Protein AF-A0A964RY63-F1 (afdb_monomer)

pLDDT: mean 86.5, std 13.29, range [25.25, 97.69]

Secondary structure (DSSP, 8-state):
------S-SSS------EEEEEEEEEEEESTTSS-PPTT-EEEEESS-GGGHHHHSPEEEEEEES--S-HHHHHHHHHHHHHHTTTSS-HHHHH----TTTTTS-EEEEEEGGGHHHHHHHHHHTT-EEEEEEEE--TT--TT-EEEEEEBTTTB-TTS-SS-EEEEEEEEEEEE--

Solvent-accessible surface area (backbone atoms only — not comparable to full-atom values): 10360 Å² total; per-residue (Å²): 138,85,86,85,88,86,82,78,93,87,64,83,84,75,82,69,42,73,47,77,47,68,42,74,66,78,45,76,46,55,77,87,52,97,65,76,58,80,80,57,42,81,45,81,38,83,75,53,75,74,45,39,61,22,56,29,41,27,30,37,30,37,37,35,39,63,56,81,46,61,68,57,51,52,51,52,48,52,51,50,21,55,74,50,17,57,62,53,64,53,52,75,50,72,43,75,96,46,82,74,55,32,76,43,78,38,78,35,63,41,38,49,89,46,46,66,67,50,44,51,57,36,46,77,29,64,24,46,72,41,83,75,46,79,44,53,53,95,59,51,39,73,67,45,27,35,43,36,40,30,30,65,94,82,45,43,81,74,40,60,77,72,59,26,36,36,32,19,54,42,79,48,80,44,80,77,80

Structure (mmCIF, N/CA/C/O backbone):
data_AF-A0A964RY63-F1
#
_entry.id   AF-A0A964RY63-F1
#
loop_
_atom_site.group_PDB
_atom_site.id
_atom_site.type_symbol
_atom_site.label_atom_id
_atom_site.label_alt_id
_atom_site.label_comp_id
_atom_site.label_asym_id
_atom_site.label_entity_id
_atom_site.label_seq_id
_atom_site.pdbx_PDB_ins_code
_atom_site.Cartn_x
_atom_site.Cartn_y
_atom_site.Cartn_z
_atom_site.occupancy
_atom_site.B_iso_or_equiv
_atom_site.auth_seq_id
_atom_site.auth_comp_id
_atom_site.auth_asym_id
_atom_site.auth_atom_id
_atom_site.pdbx_PDB_model_num
ATOM 1 N N . MET A 1 1 ? 35.216 -1.656 -9.250 1.00 31.45 1 MET A N 1
ATOM 2 C CA . MET A 1 1 ? 34.277 -2.230 -10.232 1.00 31.45 1 MET A CA 1
ATOM 3 C C . MET A 1 1 ? 34.553 -3.721 -10.245 1.00 31.45 1 MET A C 1
ATOM 5 O O . MET A 1 1 ? 35.640 -4.104 -10.650 1.00 31.45 1 MET A O 1
ATOM 9 N N . ILE A 1 2 ? 33.682 -4.530 -9.644 1.00 25.25 2 ILE A N 1
ATOM 10 C CA . ILE A 1 2 ? 33.849 -5.987 -9.583 1.00 25.25 2 ILE A CA 1
ATOM 11 C C . ILE A 1 2 ? 32.583 -6.573 -10.197 1.00 25.25 2 ILE A C 1
ATOM 13 O O . ILE A 1 2 ? 31.507 -6.431 -9.624 1.00 25.25 2 ILE A O 1
ATOM 17 N N . ALA A 1 3 ? 32.721 -7.158 -11.383 1.00 31.62 3 ALA A N 1
ATOM 18 C CA . ALA A 1 3 ? 31.695 -7.963 -12.025 1.00 31.62 3 ALA A CA 1
ATOM 19 C C . ALA A 1 3 ? 31.968 -9.427 -11.668 1.00 31.62 3 ALA A C 1
ATOM 21 O O . ALA A 1 3 ? 33.093 -9.896 -11.848 1.00 31.62 3 ALA A O 1
ATOM 22 N N . ILE A 1 4 ? 30.967 -10.140 -11.150 1.00 40.09 4 ILE A N 1
ATOM 23 C CA . ILE A 1 4 ? 31.036 -11.596 -10.999 1.00 40.09 4 ILE A CA 1
ATOM 24 C C . ILE A 1 4 ? 29.976 -12.196 -11.913 1.00 40.09 4 ILE A C 1
ATOM 26 O O . ILE A 1 4 ? 28.774 -12.034 -11.713 1.00 40.09 4 ILE A O 1
ATOM 30 N N . ASN A 1 5 ? 30.497 -12.832 -12.955 1.00 48.03 5 ASN A N 1
ATOM 31 C CA . ASN A 1 5 ? 29.801 -13.545 -14.007 1.00 48.03 5 ASN A CA 1
ATOM 32 C C . ASN A 1 5 ? 29.385 -14.924 -13.491 1.00 48.03 5 ASN A C 1
ATOM 34 O O . ASN A 1 5 ? 30.222 -15.615 -12.923 1.00 48.03 5 ASN A O 1
ATOM 38 N N . HIS A 1 6 ? 28.154 -15.350 -13.752 1.00 47.97 6 HIS A N 1
ATOM 39 C CA . HIS A 1 6 ? 27.795 -16.766 -13.832 1.00 47.97 6 HIS A CA 1
ATOM 40 C C . HIS A 1 6 ? 26.579 -16.877 -14.754 1.00 47.97 6 HIS A C 1
ATOM 42 O O . HIS A 1 6 ? 25.448 -16.711 -14.303 1.00 47.97 6 HIS A O 1
ATOM 48 N N . ASN A 1 7 ? 26.831 -17.062 -16.056 1.00 42.94 7 ASN A N 1
ATOM 49 C CA . ASN A 1 7 ? 26.290 -18.146 -16.892 1.00 42.94 7 ASN A CA 1
ATOM 50 C C . ASN A 1 7 ? 26.523 -17.84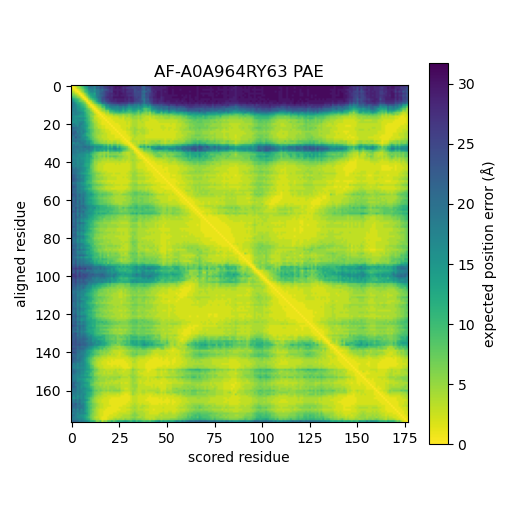7 -18.391 1.00 42.94 7 ASN A C 1
ATOM 52 O O . ASN A 1 7 ? 26.099 -16.809 -18.881 1.00 42.94 7 ASN A O 1
ATOM 56 N N . SER A 1 8 ? 27.130 -18.817 -19.092 1.00 42.97 8 SER A N 1
ATOM 57 C CA . SER A 1 8 ? 27.425 -18.880 -20.540 1.00 42.97 8 SER A CA 1
ATOM 58 C C . SER A 1 8 ? 28.593 -18.017 -21.052 1.00 42.97 8 SER A C 1
ATOM 60 O O . SER A 1 8 ? 28.546 -16.795 -21.024 1.00 42.97 8 SER A O 1
ATOM 62 N N . TYR A 1 9 ? 29.652 -18.674 -21.536 1.00 49.66 9 TYR A N 1
ATOM 63 C CA . TYR A 1 9 ? 30.873 -18.056 -22.079 1.00 49.66 9 TYR A CA 1
ATOM 64 C C . TYR A 1 9 ? 30.862 -17.897 -23.615 1.00 49.66 9 TYR A C 1
ATOM 66 O O . TYR A 1 9 ? 31.854 -17.423 -24.165 1.00 49.66 9 TYR A O 1
ATOM 74 N N . ASP A 1 10 ? 29.775 -18.263 -24.304 1.00 58.84 10 ASP A N 1
ATOM 75 C CA . ASP A 1 10 ? 29.794 -18.406 -25.772 1.00 58.84 10 ASP A CA 1
ATOM 76 C C . ASP A 1 10 ? 29.144 -17.247 -26.548 1.00 58.84 10 ASP A C 1
ATOM 78 O O . ASP A 1 10 ? 29.365 -17.123 -27.751 1.00 58.84 10 ASP A O 1
ATOM 82 N N . GLU A 1 11 ? 28.412 -16.346 -25.885 1.00 61.88 11 GLU A N 1
ATOM 83 C CA . GLU A 1 11 ? 27.814 -15.170 -26.529 1.00 61.88 11 GLU A CA 1
ATOM 84 C C . GLU A 1 11 ? 28.250 -13.882 -25.811 1.00 61.88 11 GLU A C 1
ATOM 86 O O . GLU A 1 11 ? 28.115 -13.785 -24.588 1.00 61.88 11 GLU A O 1
ATOM 91 N N . PRO A 1 12 ? 28.800 -12.880 -26.526 1.00 64.31 12 PRO A N 1
ATOM 92 C CA . PRO A 1 12 ? 29.145 -11.607 -25.913 1.00 64.31 12 PRO A CA 1
ATOM 93 C C . PRO A 1 12 ? 27.869 -10.923 -25.414 1.00 64.31 12 PRO A C 1
ATOM 95 O O . PRO A 1 12 ? 26.935 -10.701 -26.184 1.00 64.31 12 PRO A O 1
ATOM 98 N N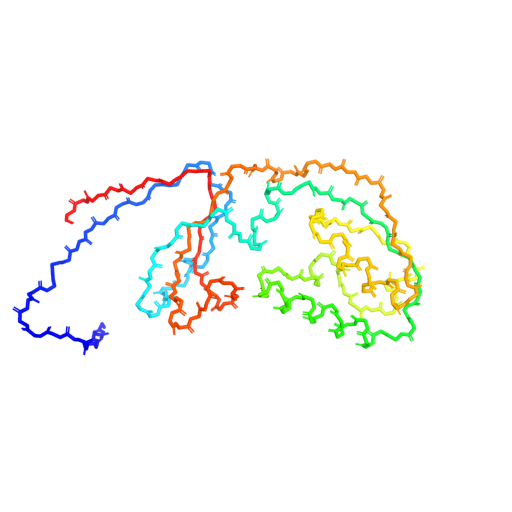 . VAL A 1 13 ? 27.844 -10.557 -24.131 1.00 67.50 13 VAL A N 1
ATOM 99 C CA . VAL A 1 13 ? 26.789 -9.702 -23.578 1.00 67.50 13 VAL A CA 1
ATOM 100 C C . VAL A 1 13 ? 26.898 -8.347 -24.274 1.00 67.50 13 VAL A C 1
ATOM 102 O O . VAL A 1 13 ? 27.874 -7.622 -24.086 1.00 67.50 13 VAL A O 1
ATOM 105 N N . VAL A 1 14 ? 25.934 -8.038 -25.140 1.00 77.25 14 VAL A N 1
ATOM 106 C CA . VAL A 1 14 ? 25.829 -6.720 -25.766 1.00 77.25 14 VAL A CA 1
ATOM 107 C C . VAL A 1 14 ? 25.158 -5.800 -24.759 1.00 77.25 14 VAL A C 1
ATOM 109 O O . VAL A 1 14 ? 24.000 -6.011 -24.405 1.00 77.25 14 VAL A O 1
ATOM 112 N N . ASP A 1 15 ? 25.894 -4.795 -24.292 1.00 80.06 15 ASP A N 1
ATOM 113 C CA . ASP A 1 15 ? 25.336 -3.768 -23.420 1.00 80.06 15 ASP A CA 1
ATOM 114 C C . ASP A 1 15 ? 24.253 -2.989 -24.177 1.00 80.06 15 ASP A C 1
ATOM 116 O O . ASP A 1 15 ? 24.521 -2.390 -25.224 1.00 80.06 15 ASP A O 1
ATOM 120 N N . GLU A 1 16 ? 23.035 -2.997 -23.638 1.00 86.75 16 GLU A N 1
ATOM 121 C CA . GLU A 1 16 ? 21.919 -2.204 -24.144 1.00 86.75 16 GLU A CA 1
ATOM 122 C C . GLU A 1 16 ? 21.716 -0.966 -23.276 1.00 86.75 16 GLU A C 1
ATOM 124 O O . GLU A 1 16 ? 21.735 -1.033 -22.044 1.00 86.75 16 GLU A O 1
ATOM 129 N N . GLU A 1 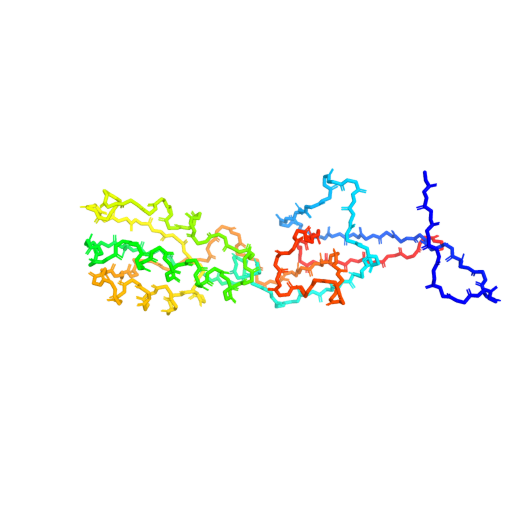17 ? 21.459 0.169 -23.919 1.00 89.38 17 GLU A N 1
ATOM 130 C CA . GLU A 1 17 ? 21.104 1.400 -23.217 1.00 89.38 17 GLU A CA 1
ATOM 131 C C . GLU A 1 17 ? 19.623 1.689 -23.420 1.00 89.38 17 GLU A C 1
ATOM 133 O O . GLU A 1 17 ? 19.133 1.753 -24.547 1.00 89.38 17 GLU A O 1
ATOM 138 N N . TRP A 1 18 ? 18.904 1.901 -22.319 1.00 91.19 18 TRP A N 1
ATOM 139 C CA . TRP A 1 18 ? 17.469 2.157 -22.328 1.00 91.19 18 TRP A CA 1
ATOM 140 C C . TRP A 1 18 ? 17.145 3.458 -21.602 1.00 91.19 18 TRP A C 1
ATOM 142 O O . TRP A 1 18 ? 17.666 3.741 -20.523 1.00 91.19 18 TRP A O 1
ATOM 152 N N . LYS A 1 19 ? 16.226 4.235 -22.176 1.00 93.69 19 LYS A N 1
ATOM 153 C CA . LYS A 1 19 ? 15.614 5.402 -21.545 1.00 93.69 19 LYS A CA 1
ATOM 154 C C . LYS A 1 19 ? 14.201 5.056 -21.103 1.00 93.69 19 LYS A C 1
ATOM 156 O O . LYS A 1 19 ? 13.374 4.649 -21.916 1.00 93.69 19 LYS A O 1
ATOM 161 N N . ILE A 1 20 ? 13.913 5.293 -19.828 1.00 94.38 20 ILE A N 1
ATOM 162 C CA . ILE A 1 20 ? 12.571 5.162 -19.261 1.00 94.38 20 ILE A CA 1
ATOM 163 C C . ILE A 1 20 ? 12.051 6.560 -18.951 1.00 94.38 20 ILE A C 1
ATOM 165 O O . ILE A 1 20 ? 12.713 7.341 -18.270 1.00 94.38 20 ILE A O 1
ATOM 169 N N . THR A 1 21 ? 10.873 6.879 -19.474 1.00 96.31 21 THR A N 1
ATOM 170 C CA . THR A 1 21 ? 10.169 8.138 -19.215 1.00 96.31 21 THR A CA 1
ATOM 171 C C . THR A 1 21 ? 8.902 7.827 -18.431 1.00 96.31 21 THR A C 1
ATOM 173 O O . THR A 1 21 ? 8.125 6.980 -18.863 1.00 96.31 21 THR A O 1
ATOM 176 N N . ALA A 1 22 ? 8.707 8.496 -17.295 1.00 97.12 22 ALA A N 1
ATOM 177 C CA . ALA A 1 22 ? 7.495 8.420 -16.484 1.00 97.12 22 ALA A CA 1
ATOM 178 C C . ALA A 1 22 ? 6.710 9.733 -16.627 1.00 97.12 22 ALA A C 1
ATOM 180 O O . ALA A 1 22 ? 7.294 10.812 -16.511 1.00 97.12 22 ALA A O 1
ATOM 181 N N . TYR A 1 23 ? 5.409 9.650 -16.893 1.00 95.94 23 TYR A N 1
ATOM 182 C CA . TYR A 1 23 ? 4.525 10.806 -17.076 1.00 95.94 23 TYR A CA 1
ATOM 183 C C . TYR A 1 23 ? 3.587 10.945 -15.880 1.00 95.94 23 TYR A C 1
ATOM 185 O O . TYR A 1 23 ? 3.085 9.937 -15.395 1.00 95.94 23 TYR A O 1
ATOM 193 N N . ASN A 1 24 ? 3.372 12.183 -15.412 1.00 94.25 24 ASN A N 1
ATOM 194 C CA . ASN A 1 24 ? 2.628 12.488 -14.180 1.00 94.25 24 ASN A CA 1
ATOM 195 C C . ASN A 1 24 ? 3.146 11.653 -13.000 1.00 94.25 24 ASN A C 1
ATOM 197 O O . ASN A 1 24 ? 2.500 10.739 -12.501 1.00 94.25 24 ASN A O 1
ATOM 201 N N . THR A 1 25 ? 4.402 11.898 -12.627 1.00 95.06 25 THR A N 1
ATOM 202 C CA . THR A 1 25 ? 5.056 11.115 -11.578 1.00 95.06 25 THR A CA 1
ATOM 203 C C . THR A 1 25 ? 4.554 11.537 -10.206 1.00 95.06 25 THR A C 1
ATOM 205 O O . THR A 1 25 ? 4.736 12.686 -9.811 1.00 95.06 25 THR A O 1
ATOM 208 N N . GLU A 1 26 ? 4.016 10.575 -9.466 1.00 94.94 26 GLU A N 1
ATOM 209 C CA . GLU A 1 26 ? 3.554 10.753 -8.091 1.00 94.94 26 GLU A CA 1
ATOM 210 C C . GLU A 1 26 ? 4.687 10.532 -7.088 1.00 94.94 26 GLU A C 1
ATOM 212 O O . GLU A 1 26 ? 4.833 11.257 -6.101 1.00 94.94 26 GLU A O 1
ATOM 217 N N . LYS A 1 27 ? 5.522 9.508 -7.322 1.00 94.31 27 LYS A N 1
ATOM 218 C CA . LYS A 1 27 ? 6.576 9.133 -6.374 1.00 94.31 27 LYS A CA 1
ATOM 219 C C . LYS A 1 27 ? 7.756 8.436 -7.032 1.00 94.31 27 LYS A C 1
ATOM 221 O O . LYS A 1 27 ? 7.591 7.577 -7.890 1.00 94.31 27 LYS A O 1
ATOM 226 N N . ILE A 1 28 ? 8.955 8.747 -6.548 1.00 94.25 28 ILE A N 1
ATOM 227 C CA . ILE A 1 28 ? 10.203 8.044 -6.864 1.00 94.25 28 ILE A CA 1
ATOM 228 C C . ILE A 1 28 ? 10.857 7.657 -5.538 1.00 94.25 28 ILE A C 1
ATOM 230 O O . ILE A 1 28 ? 10.994 8.502 -4.654 1.00 94.25 28 ILE A O 1
ATOM 234 N N . ASN A 1 29 ? 11.256 6.395 -5.381 1.00 92.50 29 ASN A N 1
ATOM 235 C CA . ASN A 1 29 ? 11.860 5.902 -4.143 1.00 92.50 29 ASN A CA 1
ATOM 236 C C . ASN A 1 29 ? 12.991 4.898 -4.407 1.00 92.50 29 ASN A C 1
ATOM 238 O O . ASN A 1 29 ? 12.903 4.093 -5.331 1.00 92.50 29 ASN A O 1
ATOM 242 N N . GLY A 1 30 ? 14.021 4.915 -3.555 1.00 87.38 30 GLY A N 1
ATOM 243 C CA . GLY A 1 30 ? 15.096 3.911 -3.535 1.00 87.38 30 GLY A CA 1
ATOM 244 C C . GLY A 1 30 ? 16.287 4.183 -4.462 1.00 87.38 30 GLY A C 1
ATOM 245 O O . GLY A 1 30 ? 17.299 3.507 -4.355 1.00 87.38 30 GLY A O 1
ATOM 246 N N . PHE A 1 31 ? 16.230 5.216 -5.308 1.00 86.56 31 PHE A N 1
ATOM 247 C CA . PHE A 1 31 ? 17.314 5.533 -6.256 1.00 86.56 31 PHE A CA 1
ATOM 248 C C . PHE A 1 31 ? 18.431 6.421 -5.686 1.00 86.56 31 PHE A C 1
ATOM 250 O O . PHE A 1 31 ? 19.375 6.758 -6.399 1.00 86.56 31 PHE A O 1
ATOM 257 N N . SER A 1 32 ? 18.328 6.844 -4.424 1.00 77.75 32 SER A N 1
ATOM 258 C CA . SER A 1 32 ? 19.394 7.595 -3.748 1.00 77.75 32 SER A CA 1
ATOM 259 C C . SER A 1 32 ? 20.598 6.715 -3.412 1.00 77.75 32 SER A C 1
ATOM 261 O O . SER A 1 32 ? 21.727 7.206 -3.365 1.00 77.75 32 SER A O 1
ATOM 263 N N . ASP A 1 33 ? 20.363 5.419 -3.202 1.00 66.62 33 ASP A N 1
ATOM 264 C CA . ASP A 1 33 ? 21.416 4.448 -2.958 1.00 66.62 33 ASP A CA 1
ATOM 265 C C . ASP A 1 33 ? 22.008 3.988 -4.292 1.00 66.62 33 ASP A C 1
ATOM 267 O O . ASP A 1 33 ? 21.301 3.669 -5.245 1.00 66.62 33 ASP A O 1
ATOM 271 N N . LYS A 1 34 ? 23.341 3.925 -4.380 1.00 66.38 34 LYS A N 1
ATOM 272 C CA . LYS A 1 34 ? 24.044 3.496 -5.607 1.00 66.38 34 LYS A CA 1
ATOM 273 C C . LYS A 1 34 ? 23.889 1.998 -5.912 1.00 66.38 34 LYS A C 1
ATOM 275 O O . LYS A 1 34 ? 24.550 1.498 -6.819 1.00 66.38 34 LYS A O 1
ATOM 280 N N . ILE A 1 35 ? 23.106 1.269 -5.120 1.00 71.25 35 ILE A N 1
ATOM 281 C CA . ILE A 1 35 ? 23.026 -0.189 -5.146 1.00 71.25 35 ILE A CA 1
ATOM 282 C C . ILE A 1 35 ? 21.556 -0.586 -5.258 1.00 71.25 35 ILE A C 1
ATOM 284 O O . ILE A 1 35 ? 20.794 -0.454 -4.307 1.00 71.25 35 ILE A O 1
ATOM 288 N N . LEU A 1 36 ? 21.184 -1.093 -6.431 1.00 81.19 36 LEU A N 1
ATOM 289 C CA . LEU A 1 36 ? 19.930 -1.812 -6.634 1.00 81.19 36 LEU A CA 1
ATOM 290 C C . LEU A 1 36 ? 20.066 -3.264 -6.155 1.00 81.19 36 LEU A C 1
ATOM 292 O O . LEU A 1 36 ? 21.174 -3.749 -5.901 1.00 81.19 36 LEU A O 1
ATOM 296 N N . LEU A 1 37 ? 18.947 -3.989 -6.082 1.00 81.38 37 LEU A N 1
ATOM 297 C CA . LEU A 1 37 ? 18.990 -5.425 -5.819 1.00 81.38 37 LEU A CA 1
ATOM 298 C C . LEU A 1 37 ? 19.813 -6.172 -6.891 1.00 81.38 37 LEU A C 1
ATOM 300 O O . LEU A 1 37 ? 19.787 -5.800 -8.071 1.00 81.38 37 LEU A O 1
ATOM 304 N N . PRO A 1 38 ? 20.512 -7.262 -6.522 1.00 81.69 38 PRO A N 1
ATOM 305 C CA . PRO A 1 38 ? 21.207 -8.105 -7.488 1.00 81.69 38 PRO A CA 1
ATOM 306 C C . PRO A 1 38 ? 20.265 -8.607 -8.589 1.00 81.69 38 PRO A C 1
ATOM 308 O O . PRO A 1 38 ? 19.157 -9.067 -8.304 1.00 81.69 38 PRO A O 1
ATOM 311 N N . TYR A 1 39 ? 20.730 -8.553 -9.841 1.00 85.94 39 TYR A N 1
ATOM 312 C CA . TYR A 1 39 ? 19.972 -8.991 -11.021 1.00 85.94 39 TYR A CA 1
ATOM 313 C C . TYR A 1 39 ? 18.585 -8.336 -11.112 1.00 85.94 39 TYR A C 1
ATOM 315 O O . TYR A 1 39 ? 17.576 -9.013 -11.305 1.00 85.94 39 TYR A O 1
ATOM 323 N N . THR A 1 40 ? 18.539 -7.014 -10.922 1.00 88.69 40 THR A N 1
ATOM 324 C CA . THR A 1 40 ? 17.298 -6.236 -10.986 1.00 88.69 40 THR A CA 1
ATOM 325 C C . THR A 1 40 ? 16.557 -6.485 -12.302 1.00 88.69 40 THR A C 1
ATOM 327 O O . THR A 1 40 ? 17.108 -6.321 -13.389 1.00 88.69 40 THR A O 1
ATOM 330 N N . LYS A 1 41 ? 15.282 -6.840 -12.178 1.00 91.69 41 LYS A N 1
ATOM 331 C CA . LYS A 1 41 ? 14.290 -6.963 -13.240 1.00 91.69 41 LYS A CA 1
ATOM 332 C C . LYS A 1 41 ? 13.282 -5.829 -13.077 1.00 91.69 41 LYS A C 1
ATOM 334 O O . LYS A 1 41 ? 12.860 -5.507 -11.964 1.00 91.69 41 LYS A O 1
ATOM 339 N N . LEU A 1 42 ? 12.896 -5.225 -14.193 1.00 93.62 42 LEU A N 1
ATOM 340 C CA . LEU A 1 42 ? 11.863 -4.201 -14.207 1.00 93.62 42 LEU A CA 1
ATOM 341 C C . LEU A 1 42 ? 10.503 -4.864 -14.394 1.00 93.62 42 LEU A C 1
ATOM 343 O O . LEU A 1 42 ? 10.340 -5.707 -15.277 1.00 93.62 42 LEU A O 1
ATOM 347 N N . GLN A 1 43 ? 9.525 -4.461 -13.591 1.00 95.81 43 GLN A N 1
ATOM 348 C CA . GLN A 1 43 ? 8.154 -4.939 -13.721 1.00 95.81 43 GLN A CA 1
ATOM 349 C C . GLN A 1 43 ? 7.175 -3.783 -13.547 1.00 95.81 43 GLN A C 1
ATOM 351 O O . GLN A 1 43 ? 7.282 -3.001 -12.603 1.00 95.81 43 GLN A O 1
ATOM 356 N N . LEU A 1 44 ? 6.213 -3.682 -14.462 1.00 97.12 44 LEU A N 1
ATOM 357 C CA . LEU A 1 44 ? 5.088 -2.766 -14.333 1.00 97.12 44 LEU A CA 1
ATOM 358 C C . LEU A 1 44 ? 3.965 -3.464 -13.560 1.00 97.12 44 LEU A C 1
ATOM 360 O O . LEU A 1 44 ? 3.536 -4.559 -13.926 1.00 97.12 44 LEU A O 1
ATOM 364 N N . LEU A 1 45 ? 3.508 -2.834 -12.485 1.00 96.94 45 LEU A N 1
ATOM 365 C CA . LEU A 1 45 ? 2.465 -3.323 -11.597 1.00 96.94 45 LEU A CA 1
ATOM 366 C C . LEU A 1 45 ? 1.294 -2.344 -11.599 1.00 96.94 45 LEU A C 1
ATOM 368 O O . LEU A 1 45 ? 1.453 -1.167 -11.286 1.00 96.94 45 LEU A O 1
ATOM 372 N N . GLU A 1 46 ? 0.107 -2.855 -11.901 1.00 96.12 46 GLU A N 1
ATOM 373 C CA . GLU A 1 46 ? -1.157 -2.110 -11.788 1.00 96.12 46 GLU A CA 1
ATOM 374 C C . GLU A 1 46 ? -1.875 -2.407 -10.467 1.00 96.12 46 GLU A C 1
ATOM 376 O O . GLU A 1 46 ? -2.807 -1.714 -10.082 1.00 96.12 46 GLU A O 1
ATOM 381 N N . LYS A 1 47 ? -1.443 -3.456 -9.758 1.00 93.75 47 LYS A N 1
ATOM 382 C CA . LYS A 1 47 ? -1.972 -3.855 -8.453 1.00 93.75 47 LYS A CA 1
ATOM 383 C C . LYS A 1 47 ? -0.815 -4.085 -7.503 1.00 93.75 47 LYS A C 1
ATOM 385 O O . LYS A 1 47 ? 0.007 -4.973 -7.728 1.00 93.75 47 LYS A O 1
ATOM 390 N N . HIS A 1 48 ? -0.754 -3.285 -6.450 1.00 94.44 48 HIS A N 1
ATOM 391 C CA . HIS A 1 48 ? 0.280 -3.376 -5.431 1.00 94.44 48 HIS A CA 1
ATOM 392 C C . HIS A 1 48 ? -0.175 -2.653 -4.162 1.00 94.44 48 HIS A C 1
ATOM 394 O O . HIS A 1 48 ? -0.898 -1.666 -4.257 1.00 94.44 48 HIS A O 1
ATOM 400 N N . THR A 1 49 ? 0.277 -3.083 -2.981 1.00 92.25 49 THR A N 1
ATOM 401 C CA . THR A 1 49 ? -0.177 -2.493 -1.713 1.00 92.25 49 THR A CA 1
ATOM 402 C C . THR A 1 49 ? 0.071 -0.982 -1.639 1.00 92.25 49 THR A C 1
ATOM 404 O O . THR A 1 49 ? -0.772 -0.243 -1.146 1.00 92.25 49 THR A O 1
ATOM 407 N N . LEU A 1 50 ? 1.199 -0.501 -2.176 1.00 92.50 50 LEU A N 1
ATOM 408 C CA . LEU A 1 50 ? 1.494 0.939 -2.244 1.00 92.50 50 LEU A CA 1
ATOM 409 C C . LEU A 1 50 ? 0.517 1.733 -3.120 1.00 92.50 50 LEU A C 1
ATOM 411 O O . LEU A 1 50 ? 0.378 2.935 -2.910 1.00 92.50 50 LEU A O 1
ATOM 415 N N . LEU A 1 51 ? -0.131 1.088 -4.094 1.00 94.62 51 LEU A N 1
ATOM 416 C CA . LEU A 1 51 ? -1.058 1.755 -5.006 1.00 94.62 51 LEU A CA 1
ATOM 417 C C . LEU A 1 51 ? -2.409 2.064 -4.348 1.00 94.62 51 LEU A C 1
ATOM 419 O O . LEU A 1 51 ? -3.097 2.962 -4.814 1.00 94.62 51 LEU A O 1
ATOM 423 N N . HIS A 1 52 ? -2.749 1.428 -3.219 1.00 92.31 52 HIS A N 1
ATOM 424 C CA . HIS A 1 52 ? -3.993 1.707 -2.488 1.00 92.31 52 HIS A CA 1
ATOM 425 C C . HIS A 1 52 ? -4.155 3.181 -2.112 1.00 92.31 52 HIS A C 1
ATOM 427 O O . HIS A 1 52 ? -5.262 3.699 -2.152 1.00 92.31 52 HIS A O 1
ATOM 433 N N . LYS A 1 53 ? -3.058 3.885 -1.810 1.00 89.25 53 LYS A N 1
ATOM 434 C CA . LYS A 1 53 ? -3.102 5.323 -1.502 1.00 89.25 53 LYS A CA 1
ATOM 435 C C . LYS A 1 53 ? -3.555 6.188 -2.691 1.00 89.25 53 LYS A C 1
ATOM 437 O O . LYS A 1 53 ? -4.062 7.279 -2.478 1.00 89.25 53 LYS A O 1
ATOM 442 N N . TYR A 1 54 ? -3.361 5.697 -3.914 1.00 92.88 54 TYR A N 1
ATOM 443 C CA . TYR A 1 54 ? -3.684 6.409 -5.151 1.00 92.88 54 TYR A CA 1
ATOM 444 C C . TYR A 1 54 ? -5.007 5.939 -5.762 1.00 92.88 54 TYR A C 1
ATOM 446 O O . TYR A 1 54 ? -5.717 6.718 -6.392 1.00 92.88 54 TYR A O 1
ATOM 454 N N . HIS A 1 55 ? -5.333 4.655 -5.601 1.00 94.12 55 HIS A N 1
ATOM 455 C CA . HIS A 1 55 ? -6.501 4.028 -6.225 1.00 94.12 55 HIS A CA 1
ATOM 456 C C . HIS A 1 55 ? -7.752 4.073 -5.362 1.00 94.12 55 HIS A C 1
ATOM 458 O O . HIS A 1 55 ? -8.861 4.119 -5.899 1.00 94.12 55 HIS A O 1
ATOM 464 N N . ASP A 1 56 ? -7.583 4.034 -4.043 1.00 92.12 56 ASP A N 1
ATOM 465 C CA . ASP A 1 56 ? -8.703 3.971 -3.120 1.00 92.12 56 ASP A CA 1
ATOM 466 C C . ASP A 1 56 ? -9.097 5.372 -2.661 1.00 92.12 56 ASP A C 1
ATOM 468 O O . ASP A 1 56 ? -8.272 6.275 -2.546 1.00 92.12 56 ASP A O 1
ATOM 472 N N . GLU A 1 57 ? -10.375 5.534 -2.335 1.00 92.31 57 GLU A N 1
ATOM 473 C CA . GLU A 1 57 ? -10.815 6.689 -1.562 1.00 92.31 57 GLU A CA 1
ATOM 474 C C . GLU A 1 57 ? -10.205 6.644 -0.150 1.00 92.31 57 GLU A C 1
ATOM 476 O O . GLU A 1 57 ? -10.010 5.578 0.443 1.00 92.31 57 GLU A O 1
ATOM 481 N N . GLU A 1 58 ? -9.940 7.817 0.410 1.00 91.69 58 GLU A N 1
ATOM 482 C CA . GLU A 1 58 ? -9.545 8.007 1.795 1.00 91.69 58 GLU A CA 1
ATOM 483 C C . GLU A 1 58 ? -10.766 8.022 2.728 1.00 91.69 58 GLU A C 1
ATOM 485 O O . GLU A 1 58 ? -11.745 8.753 2.536 1.00 91.69 58 GLU A O 1
ATOM 490 N N . LEU A 1 59 ? -10.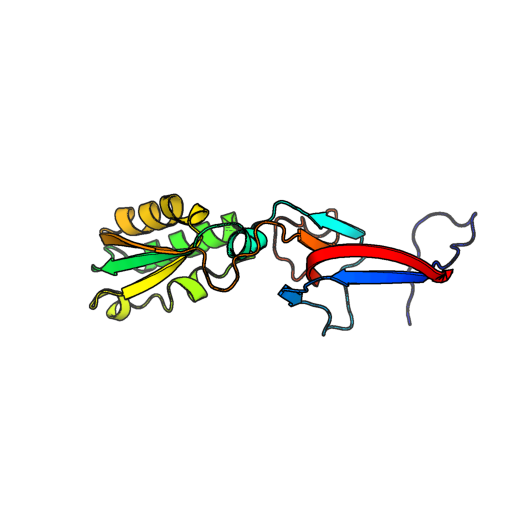667 7.249 3.807 1.00 93.19 59 LEU A N 1
ATOM 491 C CA . LEU A 1 59 ? -11.603 7.256 4.922 1.00 93.19 59 LEU A CA 1
ATOM 492 C C . LEU A 1 59 ? -11.041 8.084 6.066 1.00 93.19 59 LEU A C 1
ATOM 494 O O . LEU A 1 59 ? -9.991 7.749 6.616 1.00 93.19 59 LEU A O 1
ATOM 498 N N . GLU A 1 60 ? -11.770 9.122 6.475 1.00 93.12 60 GLU A N 1
ATOM 499 C CA . GLU A 1 60 ? -11.520 9.784 7.754 1.00 93.12 60 GLU A CA 1
ATOM 500 C C . GLU A 1 60 ? -12.252 9.002 8.845 1.00 93.12 60 GLU A C 1
ATOM 502 O O . GLU A 1 60 ? -13.486 8.943 8.877 1.00 93.12 60 GLU A O 1
ATOM 507 N N . CYS A 1 61 ? -11.488 8.415 9.758 1.00 92.81 61 CYS A N 1
ATOM 508 C CA . CYS A 1 61 ? -11.996 7.581 10.836 1.00 92.81 61 CYS A CA 1
ATOM 509 C C . CYS A 1 61 ? -11.654 8.189 12.191 1.00 92.81 61 CYS A C 1
ATOM 511 O O . CYS A 1 61 ? -10.612 8.812 12.374 1.00 92.81 61 CYS A O 1
ATOM 513 N N . GLU A 1 62 ? -12.519 7.964 13.170 1.00 92.94 62 GLU A N 1
ATOM 514 C CA . GLU A 1 62 ? -12.294 8.296 14.566 1.00 92.94 62 GLU A CA 1
ATOM 515 C C . GLU A 1 62 ? -12.162 7.021 15.397 1.00 92.94 62 GLU A C 1
ATOM 517 O O . GLU A 1 62 ? -13.039 6.153 15.370 1.00 92.94 62 GLU A O 1
ATOM 522 N N . ILE A 1 63 ? -11.070 6.936 16.153 1.00 91.38 63 ILE A N 1
ATOM 523 C CA . ILE A 1 63 ? -10.785 5.865 17.103 1.00 91.38 63 ILE A CA 1
ATOM 524 C C . ILE A 1 63 ? -10.880 6.424 18.518 1.00 91.38 63 ILE A C 1
ATOM 526 O O . ILE A 1 63 ? -10.277 7.451 18.828 1.00 91.38 63 ILE A O 1
ATOM 530 N N . GLN A 1 64 ? -11.601 5.737 19.399 1.00 89.19 64 GLN A N 1
ATOM 531 C CA . GLN A 1 64 ? -11.727 6.126 20.805 1.00 89.19 64 GLN A CA 1
ATOM 532 C C . GLN A 1 64 ? -11.879 4.891 21.697 1.00 89.19 64 GLN A C 1
ATOM 534 O O . GLN A 1 64 ? -12.599 3.959 21.338 1.00 89.19 64 GLN A O 1
ATOM 539 N N . GLY A 1 65 ? -11.262 4.911 22.879 1.00 87.50 65 GLY A N 1
ATOM 540 C CA . GLY A 1 65 ? -11.426 3.880 23.906 1.00 87.50 65 GLY A CA 1
ATOM 541 C C . GLY A 1 65 ? -10.146 3.682 24.709 1.00 87.50 65 GLY A C 1
ATOM 542 O O . GLY A 1 65 ? -9.234 4.491 24.641 1.00 87.50 65 GLY A O 1
ATOM 543 N N . ILE A 1 66 ? -10.046 2.610 25.481 1.00 87.25 66 ILE A N 1
ATOM 544 C CA . ILE A 1 66 ? -8.772 2.184 26.068 1.00 87.25 66 ILE A CA 1
ATOM 545 C C . ILE A 1 66 ? -8.614 0.727 25.661 1.00 87.25 66 ILE A C 1
ATOM 547 O O . ILE A 1 66 ? -9.525 -0.046 25.941 1.00 87.25 66 ILE A O 1
ATOM 551 N N . PRO A 1 67 ? -7.515 0.346 24.988 1.00 89.69 67 PRO A N 1
ATOM 552 C CA . PRO A 1 67 ? -7.363 -1.035 24.581 1.00 89.69 67 PRO A CA 1
ATOM 553 C C . PRO A 1 67 ? -7.234 -1.922 25.815 1.00 89.69 67 PRO A C 1
ATOM 555 O O . PRO A 1 67 ? -6.459 -1.606 26.722 1.00 89.69 67 PRO A O 1
ATOM 558 N N . ASN A 1 68 ? -7.929 -3.058 25.811 1.00 90.75 68 ASN A N 1
ATOM 559 C CA . ASN A 1 68 ? -7.822 -4.052 26.882 1.00 90.75 68 ASN A CA 1
ATOM 560 C C . ASN A 1 68 ? -6.376 -4.511 27.098 1.00 90.75 68 ASN A C 1
ATOM 562 O O . ASN A 1 68 ? -5.932 -4.698 28.232 1.00 90.75 68 ASN A O 1
ATOM 566 N N . ASN A 1 69 ? -5.624 -4.675 26.006 1.00 91.25 69 ASN A N 1
ATOM 567 C CA . ASN A 1 69 ? -4.213 -5.017 26.048 1.00 91.25 69 ASN A CA 1
ATOM 568 C C . ASN A 1 69 ? -3.437 -4.267 24.957 1.00 91.25 69 ASN A C 1
ATOM 570 O O . ASN A 1 69 ? -3.470 -4.619 23.779 1.00 91.25 69 ASN A O 1
ATOM 574 N N . LEU A 1 70 ? -2.681 -3.244 25.362 1.00 88.38 70 LEU A N 1
ATOM 575 C CA . LEU A 1 70 ? -1.886 -2.432 24.438 1.00 88.38 70 LEU A CA 1
ATOM 576 C C . LEU A 1 70 ? -0.793 -3.233 23.712 1.00 88.38 70 LEU A C 1
ATOM 578 O O . LEU A 1 70 ? -0.511 -2.964 22.543 1.00 88.38 70 LEU A O 1
ATOM 582 N N . ASN A 1 71 ? -0.179 -4.210 24.384 1.00 90.19 71 ASN A N 1
ATOM 583 C CA . ASN A 1 71 ? 0.856 -5.042 23.772 1.00 90.19 71 ASN A CA 1
ATOM 584 C C . ASN A 1 71 ? 0.252 -5.929 22.682 1.00 90.19 71 ASN A C 1
ATOM 586 O O . ASN A 1 71 ? 0.831 -6.043 21.604 1.00 90.19 71 ASN A O 1
ATOM 590 N N . GLN A 1 72 ? -0.930 -6.499 22.939 1.00 93.31 72 GLN A N 1
ATOM 591 C CA . GLN A 1 72 ? -1.642 -7.301 21.948 1.00 93.31 72 GLN A CA 1
ATOM 592 C C . GLN A 1 72 ? -2.083 -6.448 20.757 1.00 93.31 72 GLN A C 1
ATOM 594 O O . GLN A 1 72 ? -1.800 -6.821 19.626 1.00 93.31 72 GLN A O 1
ATOM 599 N N . LEU A 1 73 ? -2.659 -5.264 21.000 1.00 91.38 73 LEU A N 1
ATOM 600 C CA . LEU A 1 73 ? -2.999 -4.321 19.929 1.00 91.38 73 LEU A CA 1
ATOM 601 C C . LEU A 1 73 ? -1.778 -3.992 19.058 1.00 91.38 73 LEU A C 1
ATOM 603 O O . LEU A 1 73 ? -1.854 -4.022 17.835 1.00 91.38 73 LEU A O 1
ATOM 607 N N . THR A 1 74 ? -0.641 -3.696 19.689 1.00 89.44 74 THR A N 1
ATOM 608 C CA . THR A 1 74 ? 0.609 -3.390 18.978 1.00 89.44 74 THR A CA 1
ATOM 609 C C . THR A 1 74 ? 1.048 -4.567 18.110 1.00 89.44 74 THR A C 1
ATOM 611 O O . THR A 1 74 ? 1.415 -4.379 16.953 1.00 89.44 74 THR A O 1
ATOM 614 N N . PHE A 1 75 ? 0.989 -5.785 18.650 1.00 91.94 75 PHE A N 1
ATOM 615 C CA . PHE A 1 75 ? 1.330 -6.998 17.917 1.00 91.94 75 PHE A CA 1
ATOM 616 C C . PHE A 1 75 ? 0.385 -7.245 16.732 1.00 91.94 75 PHE A C 1
ATOM 618 O O . PHE A 1 75 ? 0.851 -7.556 15.638 1.00 91.94 75 PHE A O 1
ATOM 625 N N . ASP A 1 76 ? -0.921 -7.056 16.921 1.00 93.31 76 ASP A N 1
ATOM 626 C CA . ASP A 1 76 ? -1.930 -7.241 15.875 1.00 93.31 76 ASP A CA 1
ATOM 627 C C . ASP A 1 76 ? -1.742 -6.232 14.728 1.00 93.31 76 ASP A C 1
ATOM 629 O O . ASP A 1 76 ? -1.808 -6.607 13.557 1.00 93.31 76 ASP A O 1
ATOM 633 N N . LEU A 1 77 ? -1.413 -4.974 15.047 1.00 91.69 77 LEU A N 1
ATOM 634 C CA . LEU A 1 77 ? -1.099 -3.945 14.048 1.00 91.69 77 LEU A CA 1
ATOM 635 C C . LEU A 1 77 ? 0.201 -4.254 13.285 1.00 91.69 77 LEU A C 1
ATOM 637 O O . LEU A 1 77 ? 0.238 -4.101 12.066 1.00 91.69 77 LEU A O 1
ATOM 641 N N . ILE A 1 78 ? 1.244 -4.749 13.963 1.00 91.12 78 ILE A N 1
ATOM 642 C CA . ILE A 1 78 ? 2.486 -5.205 13.306 1.00 91.12 78 ILE A CA 1
ATOM 643 C C . ILE A 1 78 ? 2.206 -6.401 12.388 1.00 91.12 78 ILE A C 1
ATOM 645 O O . ILE A 1 78 ? 2.728 -6.478 11.278 1.00 91.12 78 ILE A O 1
ATOM 649 N N . LYS A 1 79 ? 1.366 -7.344 12.822 1.00 92.88 79 LYS A N 1
ATOM 650 C CA . LYS A 1 79 ? 0.972 -8.495 12.005 1.00 92.88 79 LYS A CA 1
ATOM 651 C C . LYS A 1 79 ? 0.210 -8.054 10.753 1.00 92.88 79 LYS A C 1
ATOM 653 O O . LYS A 1 79 ? 0.448 -8.604 9.679 1.00 92.88 79 LYS A O 1
ATOM 658 N N . LEU A 1 80 ? -0.675 -7.065 10.874 1.00 92.50 80 LEU A N 1
ATOM 659 C CA . LEU A 1 80 ? -1.365 -6.476 9.728 1.00 92.50 80 LEU A CA 1
ATOM 660 C C . LEU A 1 80 ? -0.371 -5.831 8.750 1.00 92.50 80 LEU A C 1
ATOM 662 O O . LEU A 1 80 ? -0.442 -6.084 7.551 1.00 92.50 80 LEU A O 1
ATOM 666 N N . GLU A 1 81 ? 0.598 -5.068 9.253 1.00 92.25 81 GLU A N 1
ATOM 667 C CA . GLU A 1 81 ? 1.666 -4.474 8.438 1.00 92.25 81 GLU A CA 1
ATOM 668 C C . GLU A 1 81 ? 2.473 -5.536 7.665 1.00 92.25 81 GLU A C 1
ATOM 670 O O . GLU A 1 81 ? 2.708 -5.391 6.463 1.00 92.25 81 GLU A O 1
ATOM 675 N N . GLN A 1 82 ? 2.790 -6.666 8.303 1.00 92.00 82 GLN A N 1
ATOM 676 C CA . GLN A 1 82 ? 3.445 -7.802 7.643 1.00 92.00 82 GLN A CA 1
ATOM 677 C C . GLN A 1 82 ? 2.585 -8.425 6.537 1.00 92.00 82 GLN A C 1
ATOM 679 O O . GLN A 1 82 ? 3.106 -8.780 5.480 1.00 92.00 82 GLN A O 1
ATOM 684 N N . GLN A 1 83 ? 1.269 -8.539 6.742 1.00 90.81 83 GLN A N 1
ATOM 685 C CA . GLN A 1 83 ? 0.340 -9.025 5.713 1.00 90.81 83 GLN A CA 1
ATOM 686 C C . GLN A 1 83 ? 0.241 -8.073 4.516 1.00 90.81 83 GLN A C 1
ATOM 688 O O . GLN A 1 83 ? -0.019 -8.515 3.398 1.00 90.81 83 GLN A O 1
ATOM 693 N N . LEU A 1 84 ? 0.474 -6.781 4.744 1.00 89.62 84 LEU A N 1
ATOM 694 C CA . LEU A 1 84 ? 0.578 -5.744 3.718 1.00 89.62 84 LEU A CA 1
ATOM 695 C C . LEU A 1 84 ? 1.974 -5.697 3.064 1.00 89.62 84 LEU A C 1
ATOM 697 O O . LEU A 1 84 ? 2.241 -4.837 2.222 1.00 89.62 84 LEU A O 1
ATOM 701 N N . GLY A 1 85 ? 2.865 -6.623 3.428 1.00 89.19 85 GLY A N 1
ATOM 702 C CA . GLY A 1 85 ? 4.209 -6.727 2.878 1.00 89.19 85 GLY A CA 1
ATOM 703 C C . GLY A 1 85 ? 5.207 -5.732 3.460 1.00 89.19 85 GLY A C 1
ATOM 704 O O . GLY A 1 85 ? 6.274 -5.567 2.884 1.00 89.19 85 GLY A O 1
ATOM 705 N N . ASN A 1 86 ? 4.885 -5.057 4.571 1.00 90.25 86 ASN A N 1
ATOM 706 C CA . ASN A 1 86 ? 5.676 -3.963 5.161 1.00 90.25 86 ASN A CA 1
ATOM 707 C C . ASN A 1 86 ? 5.891 -2.769 4.208 1.00 90.25 86 ASN A C 1
ATOM 709 O O . ASN A 1 86 ? 6.817 -1.971 4.368 1.00 90.25 86 ASN A O 1
ATOM 713 N N . TRP A 1 87 ? 5.053 -2.651 3.178 1.00 90.50 87 TRP A N 1
ATOM 714 C CA . TRP A 1 87 ? 5.077 -1.524 2.249 1.00 90.50 87 TRP A CA 1
ATOM 715 C C . TRP A 1 87 ? 4.478 -0.256 2.854 1.00 90.50 87 TRP A C 1
ATOM 717 O O . TRP A 1 87 ? 4.836 0.851 2.461 1.00 90.50 87 TRP A O 1
ATOM 727 N N . ILE A 1 88 ? 3.570 -0.425 3.812 1.00 87.19 88 ILE A N 1
ATOM 728 C CA . ILE A 1 88 ? 2.855 0.654 4.477 1.00 87.19 88 ILE A CA 1
ATOM 729 C C . ILE A 1 88 ? 3.042 0.500 5.978 1.00 87.19 88 ILE A C 1
ATOM 731 O O . ILE A 1 88 ? 2.637 -0.509 6.546 1.00 87.19 88 ILE A O 1
ATOM 735 N N . SER A 1 89 ? 3.600 1.531 6.608 1.00 86.81 89 SER A N 1
ATOM 736 C CA . SER A 1 89 ? 3.710 1.618 8.061 1.00 86.81 89 SER A CA 1
ATOM 737 C C . SER A 1 89 ? 2.340 1.924 8.662 1.00 86.81 89 SER A C 1
ATOM 739 O O . SER A 1 89 ? 1.822 3.039 8.538 1.00 86.81 89 SER A O 1
ATOM 741 N N . ILE A 1 90 ? 1.750 0.948 9.356 1.00 85.94 90 ILE A N 1
ATOM 742 C CA . ILE A 1 90 ? 0.493 1.163 10.092 1.00 85.94 90 ILE A CA 1
ATOM 743 C C . ILE A 1 90 ? 0.725 2.144 11.243 1.00 85.94 90 ILE A C 1
ATOM 745 O O . ILE A 1 90 ? -0.153 2.936 11.589 1.00 85.94 90 ILE A O 1
ATOM 749 N N . LYS A 1 91 ? 1.943 2.164 11.791 1.00 84.75 91 LYS A N 1
ATOM 750 C CA . LYS A 1 91 ? 2.355 3.134 12.806 1.00 84.75 91 LYS A CA 1
ATOM 751 C C . LYS A 1 91 ? 2.317 4.569 12.280 1.00 84.75 91 LYS A C 1
ATOM 753 O O . LYS A 1 91 ? 1.992 5.470 13.049 1.00 84.75 91 LYS A O 1
ATOM 758 N N . ASP A 1 92 ? 2.610 4.801 11.005 1.00 83.12 92 ASP A N 1
ATOM 759 C CA . ASP A 1 92 ? 2.560 6.152 10.432 1.00 83.12 92 ASP A CA 1
ATOM 760 C C . ASP A 1 92 ?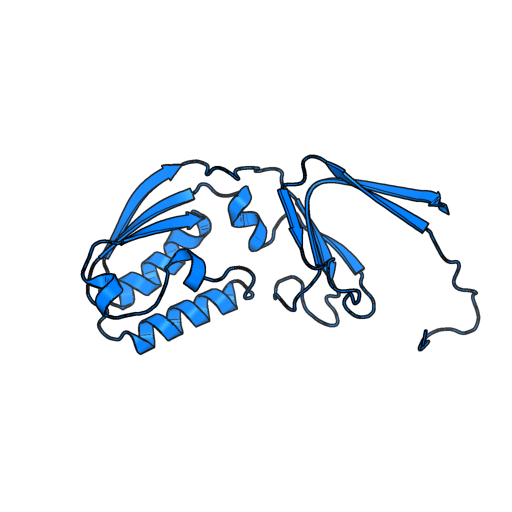 1.108 6.619 10.256 1.00 83.12 92 ASP A C 1
ATOM 762 O O . ASP A 1 92 ? 0.806 7.788 10.488 1.00 83.12 92 ASP A O 1
ATOM 766 N N . MET A 1 93 ? 0.189 5.695 9.951 1.00 81.94 93 MET A N 1
ATOM 767 C CA . MET A 1 93 ? -1.252 5.972 9.865 1.00 81.94 93 MET A CA 1
ATOM 768 C C . MET A 1 93 ? -1.887 6.197 11.244 1.00 81.94 93 MET A C 1
ATOM 770 O O . MET A 1 93 ? -2.645 7.143 11.463 1.00 81.94 93 MET A O 1
ATOM 774 N N . VAL A 1 94 ? -1.585 5.312 12.195 1.00 81.12 94 VAL A N 1
ATOM 775 C CA . VAL A 1 94 ? -2.259 5.240 13.500 1.00 81.12 94 VAL A CA 1
ATOM 776 C C . VAL A 1 94 ? -1.484 5.985 14.588 1.00 81.12 94 VAL A C 1
ATOM 778 O O . VAL A 1 94 ? -2.031 6.268 15.649 1.00 81.12 94 VAL A O 1
ATOM 781 N N . GLY A 1 95 ? -0.246 6.410 14.338 1.00 76.50 95 GLY A N 1
ATOM 782 C CA . GLY A 1 95 ? 0.652 7.066 15.291 1.00 76.50 95 GLY A CA 1
ATOM 783 C C . GLY A 1 95 ? 1.231 6.133 16.366 1.00 76.50 95 GLY A C 1
ATOM 784 O O . GLY A 1 95 ? 1.199 4.912 16.260 1.00 76.50 95 GLY A O 1
ATOM 785 N N . SER A 1 96 ? 1.806 6.716 17.426 1.00 72.56 96 SER A N 1
ATOM 786 C CA . SER A 1 96 ? 2.440 5.956 18.511 1.00 72.56 96 SER A CA 1
ATOM 787 C C . SER A 1 96 ? 1.461 5.114 19.340 1.00 72.56 96 SER A C 1
ATOM 789 O O . SER A 1 96 ? 0.462 5.600 19.861 1.00 72.56 96 SER A O 1
ATOM 791 N N . TYR A 1 97 ? 1.813 3.852 19.574 1.00 71.12 97 TYR A N 1
ATOM 792 C CA . TYR A 1 97 ? 1.034 2.925 20.396 1.00 71.12 97 TYR A CA 1
ATOM 793 C C . TYR A 1 97 ? 1.242 3.192 21.893 1.00 71.12 97 TYR A C 1
ATOM 795 O O . TYR A 1 97 ? 1.911 2.437 22.591 1.00 71.12 97 TYR A O 1
ATOM 803 N N . SER A 1 98 ? 0.720 4.312 22.397 1.00 72.56 98 SER A N 1
ATOM 804 C CA . SER A 1 98 ? 0.788 4.647 23.824 1.00 72.56 98 SER A CA 1
ATOM 805 C C . SER A 1 98 ? -0.594 4.588 24.481 1.00 72.56 98 SER A C 1
ATOM 807 O O . SER A 1 98 ? -1.583 4.953 23.843 1.00 72.56 98 SER A O 1
ATOM 809 N N . PRO A 1 99 ? -0.700 4.220 25.775 1.00 66.69 99 PRO A N 1
ATOM 810 C CA . PRO A 1 99 ? -1.990 4.196 26.470 1.00 66.69 99 PRO A CA 1
ATOM 811 C C . PRO A 1 99 ? -2.661 5.575 26.497 1.00 66.69 99 PRO A C 1
ATOM 813 O O . PRO A 1 99 ? -3.882 5.691 26.504 1.00 66.69 99 PRO A O 1
ATOM 816 N N . ASN A 1 100 ? -1.853 6.639 26.507 1.00 70.06 100 ASN A N 1
ATOM 817 C CA . ASN A 1 100 ? -2.345 8.011 26.509 1.00 70.06 100 ASN A CA 1
ATOM 818 C C . ASN A 1 100 ? -2.948 8.428 25.164 1.00 70.06 100 ASN A C 1
ATOM 820 O O . ASN A 1 100 ? -3.744 9.361 25.149 1.00 70.06 100 ASN A O 1
ATOM 824 N N . MET A 1 101 ? -2.613 7.744 24.063 1.00 71.12 101 MET A N 1
ATOM 825 C CA . MET A 1 101 ? -3.145 8.071 22.740 1.00 71.12 101 MET A CA 1
ATOM 826 C C . MET A 1 101 ? -4.656 7.849 22.655 1.00 71.12 101 MET A C 1
ATOM 828 O O . MET A 1 101 ? -5.345 8.657 22.046 1.00 71.12 101 MET A O 1
ATOM 832 N N . PHE A 1 102 ? -5.175 6.786 23.268 1.00 73.31 102 PHE A N 1
ATOM 833 C CA . PHE A 1 102 ? -6.582 6.410 23.107 1.00 73.31 102 PHE A CA 1
ATOM 834 C C . PHE A 1 102 ? -7.527 7.119 24.096 1.00 73.31 102 PHE A C 1
ATOM 836 O O . PHE A 1 102 ? -8.745 7.097 23.928 1.00 73.31 102 PHE A O 1
ATOM 843 N N . LYS A 1 103 ? -6.975 7.845 25.083 1.00 75.69 103 LYS A N 1
ATOM 844 C CA . LYS A 1 103 ? -7.749 8.639 26.059 1.00 75.69 103 LYS A CA 1
ATOM 845 C C . LYS A 1 103 ? -8.567 9.766 25.423 1.00 75.69 103 LYS A C 1
ATOM 847 O O . LYS A 1 103 ? -9.509 10.251 26.044 1.00 75.69 103 LYS A O 1
ATOM 852 N N . ILE A 1 104 ? -8.195 10.202 24.222 1.00 81.81 104 ILE A N 1
ATOM 853 C CA . ILE A 1 104 ? -8.870 11.255 23.462 1.00 81.81 104 ILE A CA 1
ATOM 854 C C . ILE A 1 104 ? -9.265 10.655 22.108 1.00 81.81 104 ILE A C 1
ATOM 856 O O . ILE A 1 104 ? -8.469 9.898 21.549 1.00 81.81 104 ILE A O 1
ATOM 860 N N . PRO A 1 105 ? -10.457 10.974 21.564 1.00 85.62 105 PRO A N 1
ATOM 861 C CA . PRO A 1 105 ? -10.810 10.576 20.210 1.00 85.62 105 PRO A CA 1
ATOM 862 C C . PRO A 1 105 ? -9.727 11.002 19.220 1.00 85.62 105 PRO A C 1
ATOM 864 O O . PRO A 1 105 ? -9.354 12.176 19.151 1.00 85.62 105 PRO A O 1
ATOM 867 N N . LYS A 1 106 ? -9.220 10.039 18.458 1.00 87.00 106 LYS A N 1
ATOM 868 C CA . LYS A 1 106 ? -8.170 10.252 17.476 1.00 87.00 106 LYS A CA 1
ATOM 869 C C . LYS A 1 106 ? -8.733 10.123 16.077 1.00 87.00 106 LYS A C 1
ATOM 871 O O . LYS A 1 106 ? -9.357 9.119 15.758 1.00 87.00 106 LYS A O 1
ATOM 876 N N . ARG A 1 107 ? -8.433 11.105 15.234 1.00 89.69 107 ARG A N 1
ATOM 877 C CA . ARG A 1 107 ? -8.712 11.030 13.803 1.00 89.69 107 ARG A CA 1
ATOM 878 C C . ARG A 1 107 ? -7.535 10.412 13.066 1.00 89.69 107 ARG A C 1
ATOM 880 O O . ARG A 1 107 ? -6.388 10.772 13.338 1.00 89.69 107 ARG A O 1
ATOM 887 N N . ILE A 1 108 ? -7.832 9.484 12.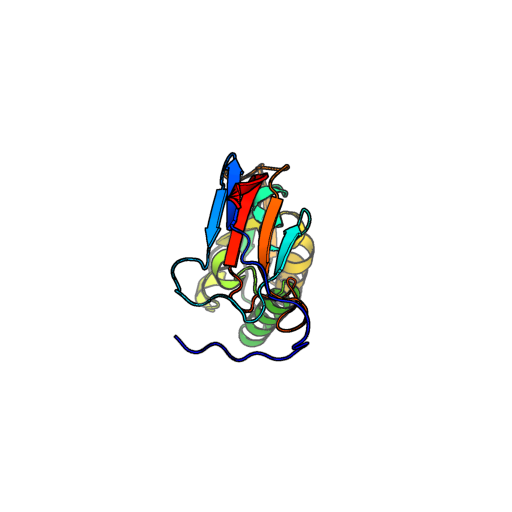172 1.00 90.50 108 ILE A N 1
ATOM 888 C CA . ILE A 1 108 ? -6.876 8.876 11.252 1.00 90.50 108 ILE A CA 1
ATOM 889 C C . ILE A 1 108 ? -7.461 8.887 9.846 1.00 90.50 108 ILE A C 1
ATOM 891 O O . ILE A 1 108 ? -8.682 8.869 9.687 1.00 90.50 108 ILE A O 1
ATOM 895 N N . THR A 1 109 ? -6.582 8.873 8.853 1.00 90.12 109 THR A N 1
ATOM 896 C CA . THR A 1 109 ? -6.959 8.730 7.450 1.00 90.12 109 THR A CA 1
ATOM 897 C C . THR A 1 109 ? -6.341 7.454 6.907 1.00 90.12 109 THR A C 1
ATOM 899 O O . THR A 1 109 ? -5.145 7.226 7.098 1.00 90.12 109 THR A O 1
ATOM 902 N N . ILE A 1 110 ? -7.154 6.607 6.280 1.00 91.12 110 ILE A N 1
ATOM 903 C CA . ILE A 1 110 ? -6.717 5.320 5.727 1.00 91.12 110 ILE A CA 1
ATOM 904 C C . ILE A 1 110 ? -7.321 5.093 4.338 1.00 91.12 110 ILE A C 1
ATOM 906 O O . ILE A 1 110 ? -8.415 5.593 4.080 1.00 91.12 110 ILE A O 1
ATOM 910 N N . PRO A 1 111 ? -6.671 4.308 3.464 1.00 91.62 111 PRO A N 1
ATOM 911 C CA . PRO A 1 111 ? -7.313 3.800 2.257 1.00 91.62 111 PRO A CA 1
ATOM 912 C C . PRO A 1 111 ? -8.545 2.963 2.614 1.00 91.62 111 PRO A C 1
ATOM 914 O O . PRO A 1 111 ? -8.499 2.160 3.551 1.00 91.62 111 PRO A O 1
ATOM 917 N N . ASN A 1 112 ? -9.630 3.114 1.858 1.00 91.69 112 ASN A N 1
ATOM 918 C CA . ASN A 1 112 ? -10.882 2.389 2.092 1.00 91.69 112 ASN A CA 1
ATOM 919 C C . ASN A 1 112 ? -10.693 0.863 2.105 1.00 91.69 112 ASN A C 1
ATOM 921 O O . ASN A 1 112 ? -11.242 0.166 2.956 1.00 91.69 112 ASN A O 1
ATOM 925 N N . SER A 1 113 ? -9.805 0.331 1.263 1.00 91.06 113 SER A N 1
ATOM 926 C CA . SER A 1 113 ? -9.490 -1.103 1.261 1.00 91.06 113 SER A CA 1
ATOM 927 C C . SER A 1 113 ? -8.971 -1.645 2.603 1.00 91.06 113 SER A C 1
ATOM 929 O O . SER A 1 113 ? -8.946 -2.863 2.804 1.00 91.06 113 SER A O 1
ATOM 931 N N . PHE A 1 114 ? -8.535 -0.780 3.527 1.00 91.88 114 PHE A N 1
ATOM 932 C CA . PHE A 1 114 ? -8.015 -1.177 4.838 1.00 91.88 114 PHE A CA 1
ATOM 933 C C . PHE A 1 114 ? -9.059 -1.099 5.951 1.00 91.88 114 PHE A C 1
ATOM 935 O O . PHE A 1 114 ? -8.757 -1.520 7.070 1.00 91.88 114 PHE A O 1
ATOM 942 N N . GLU A 1 115 ? -10.267 -0.603 5.663 1.00 92.38 115 GLU A N 1
ATOM 943 C CA . GLU A 1 115 ? -11.329 -0.393 6.648 1.00 92.38 115 GLU A CA 1
ATOM 944 C C . GLU A 1 115 ? -11.598 -1.651 7.471 1.00 92.38 115 GLU A C 1
ATOM 946 O O . GLU A 1 115 ? -11.439 -1.626 8.689 1.00 92.38 115 GLU A O 1
ATOM 951 N N . GLU A 1 116 ? -11.960 -2.751 6.809 1.00 93.25 116 GLU A N 1
ATOM 952 C CA . GLU A 1 116 ? -12.378 -3.992 7.464 1.00 93.25 116 GLU A CA 1
ATOM 953 C C . GLU A 1 116 ? -11.273 -4.524 8.385 1.00 93.25 116 GLU A C 1
ATOM 955 O O . GLU A 1 116 ? -11.476 -4.695 9.587 1.00 93.25 116 GLU A O 1
ATOM 960 N N . LYS A 1 117 ? -10.056 -4.665 7.847 1.00 92.50 117 LYS A N 1
ATOM 961 C CA . LYS A 1 117 ? -8.910 -5.216 8.581 1.00 92.50 117 LYS A CA 1
ATOM 962 C C . LYS A 1 117 ? -8.537 -4.371 9.798 1.00 92.50 117 LYS A C 1
ATOM 964 O O . LYS A 1 117 ? -8.247 -4.923 10.857 1.00 92.50 117 LYS A O 1
ATOM 969 N N . LEU A 1 118 ? -8.523 -3.043 9.665 1.00 92.25 118 LEU A N 1
ATOM 970 C CA . LEU A 1 118 ? -8.210 -2.159 10.789 1.00 92.25 118 LEU A CA 1
ATOM 971 C C . LEU A 1 118 ? -9.353 -2.115 11.803 1.00 92.25 118 LEU A C 1
ATOM 973 O O . LEU A 1 118 ? -9.101 -2.180 13.006 1.00 92.25 118 LEU A O 1
ATOM 977 N N . SER A 1 119 ? -10.598 -2.044 11.332 1.00 94.06 119 SER A N 1
ATOM 978 C CA . SER A 1 119 ? -11.787 -2.047 12.184 1.00 94.06 119 SER A CA 1
ATOM 979 C C . SER A 1 119 ? -11.820 -3.283 13.078 1.00 94.06 119 SER A C 1
ATOM 981 O O . SER A 1 119 ? -12.054 -3.158 14.280 1.00 94.06 119 SER A O 1
ATOM 983 N N . ASP A 1 120 ? -11.518 -4.455 12.524 1.00 94.62 120 ASP A N 1
ATOM 984 C CA . ASP A 1 120 ? -11.500 -5.718 13.260 1.00 94.62 120 ASP A CA 1
ATOM 985 C C . ASP A 1 120 ? -10.418 -5.750 14.341 1.00 94.62 120 ASP A C 1
ATOM 987 O O . ASP A 1 120 ? -10.691 -6.143 15.481 1.00 94.62 120 ASP A O 1
ATOM 991 N N . VAL A 1 121 ? -9.207 -5.272 14.027 1.00 93.81 121 VAL A N 1
ATOM 992 C CA . VAL A 1 121 ? -8.114 -5.161 15.007 1.00 93.81 121 VAL A CA 1
ATOM 993 C C . VAL A 1 121 ? -8.517 -4.246 16.167 1.00 93.81 121 VAL A C 1
ATOM 995 O O . VAL A 1 121 ? -8.341 -4.609 17.331 1.00 93.81 121 VAL A O 1
ATOM 998 N N . PHE A 1 122 ? -9.107 -3.083 15.878 1.00 92.56 122 PHE A N 1
ATOM 999 C CA . PHE A 1 122 ? -9.533 -2.145 16.918 1.00 92.56 122 PHE A CA 1
ATOM 1000 C C . PHE A 1 122 ? -10.697 -2.690 17.757 1.00 92.56 122 PHE A C 1
ATOM 1002 O O . PHE A 1 122 ? -10.630 -2.654 18.988 1.00 92.56 122 PHE A O 1
ATOM 1009 N N . LYS A 1 123 ? -11.729 -3.259 17.123 1.00 92.81 123 LYS A N 1
ATOM 1010 C CA . LYS A 1 123 ? -12.895 -3.832 17.818 1.00 92.81 123 LYS A CA 1
ATOM 1011 C C . LYS A 1 123 ? -12.516 -4.990 18.737 1.00 92.81 123 LYS A C 1
ATOM 1013 O O . LYS A 1 123 ? -13.045 -5.076 19.842 1.00 92.81 123 LYS A O 1
ATOM 1018 N N . THR A 1 124 ? -11.571 -5.837 18.322 1.00 93.81 124 THR A N 1
ATOM 1019 C CA . THR A 1 124 ? -11.055 -6.951 19.144 1.00 93.81 124 THR A CA 1
ATOM 1020 C C . THR A 1 124 ? -10.440 -6.461 20.460 1.00 93.81 124 THR A C 1
ATOM 1022 O O . THR A 1 124 ? -10.419 -7.188 21.450 1.00 93.81 124 THR A O 1
ATOM 1025 N N . GLN A 1 125 ? -9.975 -5.212 20.495 1.00 91.75 125 GLN A N 1
ATOM 1026 C CA . GLN A 1 125 ? -9.377 -4.577 21.668 1.00 91.75 125 GLN A CA 1
ATOM 1027 C C . GLN A 1 125 ? -10.331 -3.593 22.365 1.00 91.75 125 GLN A C 1
ATOM 1029 O O . GLN A 1 125 ? -9.864 -2.740 23.112 1.00 91.75 125 GLN A O 1
ATOM 1034 N N . GLU A 1 126 ? -11.645 -3.694 22.123 1.00 90.94 126 GLU A N 1
ATOM 1035 C CA . GLU A 1 126 ? -12.688 -2.804 22.671 1.00 90.94 126 GLU A CA 1
ATOM 1036 C C . GLU A 1 126 ? -12.517 -1.318 22.307 1.00 90.94 126 GLU A C 1
ATOM 1038 O O . GLU A 1 126 ? -13.054 -0.419 22.959 1.00 90.94 126 GLU A O 1
ATOM 1043 N N . LEU A 1 127 ? -11.801 -1.032 21.219 1.00 91.44 127 LEU A N 1
ATOM 1044 C CA . LEU A 1 127 ? -11.723 0.313 20.670 1.00 91.44 127 LEU A CA 1
ATOM 1045 C C . LEU A 1 127 ? -12.889 0.551 19.714 1.00 91.44 127 LEU A C 1
ATOM 1047 O O . LEU A 1 127 ? -13.196 -0.262 18.841 1.00 91.44 127 LEU A O 1
ATOM 1051 N N . SER A 1 128 ? -13.530 1.707 19.856 1.00 92.06 128 SER A N 1
ATOM 1052 C CA . SER A 1 128 ? -14.507 2.159 18.874 1.00 92.06 128 SER A CA 1
ATOM 1053 C C . SER A 1 128 ? -13.796 2.625 17.607 1.00 92.06 128 SER A C 1
ATOM 1055 O O . SER A 1 128 ? -12.754 3.275 17.678 1.00 92.06 128 SER A O 1
ATOM 1057 N N . PHE A 1 129 ? -14.386 2.304 16.460 1.00 93.94 129 PHE A N 1
ATOM 1058 C CA . PHE A 1 129 ? -13.929 2.721 15.141 1.00 93.94 129 PHE A CA 1
ATOM 1059 C C . PHE A 1 129 ? -15.131 3.291 14.392 1.00 93.94 129 PHE A C 1
ATOM 1061 O O . PHE A 1 129 ? -16.087 2.565 14.110 1.00 93.94 129 PHE A O 1
ATOM 1068 N N . LYS A 1 130 ? -15.127 4.600 14.135 1.00 94.06 130 LYS A N 1
ATOM 1069 C CA . LYS A 1 130 ? -16.244 5.306 13.496 1.00 94.06 130 LYS A CA 1
ATOM 1070 C C . LYS A 1 130 ? -15.774 6.008 12.239 1.00 94.06 130 LYS A C 1
ATOM 1072 O O . LYS A 1 130 ? -14.889 6.850 12.307 1.00 94.06 130 LYS A O 1
ATOM 1077 N N . ILE A 1 131 ? -16.430 5.733 11.124 1.00 94.31 131 ILE A N 1
ATOM 1078 C CA . ILE A 1 131 ? -16.184 6.457 9.879 1.00 94.31 131 ILE A CA 1
ATOM 1079 C C . ILE A 1 131 ? -16.882 7.810 9.975 1.00 94.31 131 ILE A C 1
ATOM 1081 O O . ILE A 1 131 ? -18.052 7.899 10.359 1.00 94.31 131 ILE A O 1
ATOM 1085 N N . ARG A 1 132 ? -16.142 8.876 9.689 1.00 93.44 132 ARG A N 1
ATOM 1086 C CA . ARG A 1 132 ? -16.628 10.25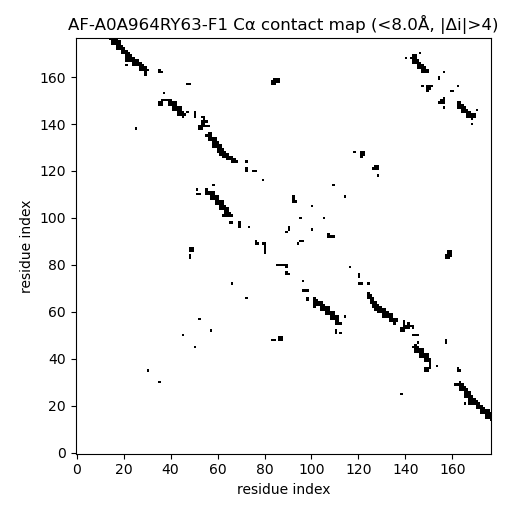6 9.718 1.00 93.44 132 ARG A CA 1
ATOM 1087 C C . ARG A 1 132 ? -16.899 10.774 8.316 1.00 93.44 132 ARG A C 1
ATOM 1089 O O . ARG A 1 132 ? -17.903 11.455 8.126 1.00 93.44 132 ARG A O 1
ATOM 1096 N N . ASN A 1 133 ? -16.020 10.463 7.367 1.00 92.75 133 ASN A N 1
ATOM 1097 C CA . ASN A 1 133 ? -16.117 10.971 6.009 1.00 92.75 133 ASN A CA 1
ATOM 1098 C C . ASN A 1 133 ? -15.427 10.044 5.000 1.00 92.75 133 ASN A C 1
ATOM 1100 O O . ASN A 1 133 ? -14.497 9.322 5.355 1.00 92.75 133 ASN A O 1
ATOM 1104 N N . TYR A 1 134 ? -15.869 10.144 3.750 1.00 91.69 134 TYR A N 1
ATOM 1105 C CA . TYR A 1 134 ? -15.254 9.541 2.574 1.00 91.69 134 TYR A CA 1
ATOM 1106 C C . TYR A 1 134 ? -14.811 10.681 1.669 1.00 91.69 134 TYR A C 1
ATOM 1108 O O . TYR A 1 134 ? -15.593 11.588 1.371 1.00 91.69 134 TYR A O 1
ATOM 1116 N N . ASN A 1 135 ? -13.560 10.671 1.242 1.00 88.25 135 ASN A N 1
ATOM 1117 C CA . ASN A 1 135 ? -13.085 11.615 0.248 1.00 88.25 135 ASN A CA 1
ATOM 1118 C C . ASN A 1 135 ? -12.086 10.919 -0.670 1.00 88.25 135 ASN A C 1
ATOM 1120 O O . ASN A 1 135 ? -11.500 9.916 -0.300 1.00 88.25 135 ASN A O 1
ATOM 1124 N N . LYS A 1 136 ? -11.889 11.429 -1.883 1.00 83.50 136 LYS A N 1
ATOM 1125 C CA . LYS A 1 136 ? -10.965 10.789 -2.826 1.00 83.50 136 LYS A CA 1
ATOM 1126 C C . LYS A 1 136 ? -9.513 10.789 -2.327 1.00 83.50 136 LYS A C 1
ATOM 1128 O O . LYS A 1 136 ? -8.772 9.887 -2.671 1.00 83.50 136 LYS A O 1
ATOM 1133 N N . GLY A 1 137 ? -9.140 11.724 -1.461 1.00 80.25 137 GLY A N 1
ATOM 1134 C CA . GLY A 1 137 ? -7.764 11.962 -1.050 1.00 80.25 137 GLY A CA 1
ATOM 1135 C C . GLY A 1 137 ? -7.068 12.937 -1.992 1.00 80.25 137 GLY A C 1
ATOM 1136 O O . GLY A 1 137 ? -7.487 13.143 -3.133 1.00 80.25 137 GLY A O 1
ATOM 1137 N N . TYR A 1 138 ? -6.010 13.580 -1.501 1.00 79.50 138 TYR A N 1
ATOM 1138 C CA . TYR A 1 138 ? -5.207 14.503 -2.313 1.00 79.50 138 TYR A CA 1
ATOM 1139 C C . TYR A 1 138 ? -4.426 13.773 -3.416 1.00 79.50 138 TYR A C 1
ATOM 1141 O O . TYR A 1 138 ? -4.225 14.325 -4.491 1.00 79.50 138 TYR A O 1
ATOM 1149 N N . GLU A 1 139 ? -4.016 12.533 -3.151 1.00 84.19 139 GLU A N 1
ATOM 1150 C CA . GLU A 1 139 ? -3.197 11.710 -4.050 1.00 84.19 139 GLU A CA 1
ATOM 1151 C C . GLU A 1 139 ? -4.041 10.769 -4.925 1.00 84.19 139 GLU A C 1
ATOM 1153 O O . GLU A 1 139 ? -3.535 9.767 -5.418 1.00 84.19 139 GLU A O 1
ATOM 1158 N N . TYR A 1 140 ? -5.339 11.049 -5.090 1.00 89.88 140 TYR A N 1
ATOM 1159 C CA . TYR A 1 140 ? -6.232 10.185 -5.858 1.00 89.88 140 TYR A CA 1
ATOM 1160 C C . TYR A 1 140 ? -5.906 10.208 -7.349 1.00 89.88 140 TYR A C 1
ATOM 1162 O O . TYR A 1 140 ? -6.331 11.103 -8.087 1.00 89.88 140 TYR A O 1
ATOM 1170 N N . THR A 1 141 ? -5.225 9.160 -7.788 1.00 91.31 141 THR A N 1
ATOM 1171 C CA . THR A 1 141 ? -4.778 8.969 -9.160 1.00 91.31 141 THR A CA 1
ATOM 1172 C C . THR A 1 141 ? -5.103 7.521 -9.552 1.00 91.31 141 THR A C 1
ATOM 1174 O O . THR A 1 141 ? -4.252 6.636 -9.446 1.00 91.31 141 THR A O 1
ATOM 1177 N N . PRO A 1 142 ? -6.359 7.228 -9.956 1.00 90.12 142 PRO A N 1
ATOM 1178 C CA . PRO A 1 142 ? -6.855 5.854 -10.107 1.00 90.12 142 PRO A CA 1
ATOM 1179 C C . PRO A 1 142 ? -6.143 5.061 -11.210 1.00 90.12 142 PRO A C 1
ATOM 1181 O O . PRO A 1 142 ? -6.155 3.834 -11.185 1.00 90.12 142 PRO A O 1
ATOM 1184 N N . ASP A 1 143 ? -5.495 5.754 -12.147 1.00 93.25 143 ASP A N 1
ATOM 1185 C CA . ASP A 1 143 ? -4.740 5.152 -13.247 1.00 93.25 143 ASP A CA 1
ATOM 1186 C C . ASP A 1 143 ? -3.242 4.975 -12.930 1.00 93.25 143 ASP A C 1
ATOM 1188 O O . ASP A 1 143 ? -2.489 4.478 -13.776 1.00 93.25 143 ASP A O 1
ATOM 1192 N N . ALA A 1 144 ? -2.797 5.356 -11.724 1.00 96.31 144 ALA A N 1
ATOM 1193 C CA . ALA A 1 144 ? -1.399 5.269 -11.325 1.00 96.31 144 ALA A CA 1
ATOM 1194 C C . ALA A 1 144 ? -0.893 3.822 -11.385 1.00 96.31 144 ALA A C 1
ATOM 1196 O O . ALA A 1 144 ? -1.532 2.883 -10.909 1.00 96.31 144 ALA A O 1
ATOM 1197 N N . LYS A 1 145 ? 0.303 3.634 -11.935 1.00 97.69 145 LYS A N 1
ATOM 1198 C CA . LYS A 1 145 ? 0.993 2.345 -12.017 1.00 97.69 145 LYS A CA 1
ATOM 1199 C C . LYS A 1 145 ? 2.315 2.436 -11.280 1.00 97.69 145 LYS A C 1
ATOM 1201 O O . LYS A 1 145 ? 2.885 3.512 -11.117 1.00 97.69 145 LYS A O 1
ATOM 1206 N N . MET A 1 146 ? 2.836 1.290 -10.865 1.00 97.56 146 MET A N 1
ATOM 1207 C CA . MET A 1 146 ? 4.132 1.191 -10.207 1.00 97.56 146 MET A CA 1
ATOM 1208 C C . MET A 1 146 ? 5.119 0.452 -11.107 1.00 97.56 146 MET A C 1
ATOM 1210 O O . MET A 1 146 ? 4.927 -0.720 -11.411 1.00 97.56 146 MET A O 1
ATOM 1214 N N . LEU A 1 147 ? 6.204 1.114 -11.498 1.00 97.44 147 LEU A N 1
ATOM 1215 C CA . LEU A 1 147 ? 7.368 0.461 -12.083 1.00 97.44 147 LEU A CA 1
ATOM 1216 C C . LEU A 1 147 ? 8.337 0.100 -10.957 1.00 97.44 147 LEU A C 1
ATOM 1218 O O . LEU A 1 147 ? 8.957 0.984 -10.364 1.00 97.44 147 LEU A O 1
ATOM 1222 N N . ILE A 1 148 ? 8.458 -1.190 -10.652 1.00 96.00 148 ILE A N 1
ATOM 1223 C CA . ILE A 1 148 ? 9.372 -1.696 -9.627 1.00 96.00 148 ILE A CA 1
ATOM 1224 C C . ILE A 1 148 ? 10.674 -2.198 -10.254 1.00 96.00 148 ILE A C 1
ATOM 1226 O O . ILE A 1 148 ? 10.681 -2.847 -11.300 1.00 96.00 148 ILE A O 1
ATOM 1230 N N . PHE A 1 149 ? 11.775 -1.892 -9.577 1.00 93.94 149 PHE A N 1
ATOM 1231 C CA . PHE A 1 149 ? 13.134 -2.327 -9.868 1.00 93.94 149 PHE A CA 1
ATOM 1232 C C . PHE A 1 149 ? 13.503 -3.347 -8.791 1.00 93.94 149 PHE A C 1
ATOM 1234 O O . PHE A 1 149 ? 14.130 -3.025 -7.778 1.00 93.94 149 PHE A O 1
ATOM 1241 N N . GLY A 1 150 ? 13.007 -4.567 -8.979 1.00 92.50 150 GLY A N 1
ATOM 1242 C C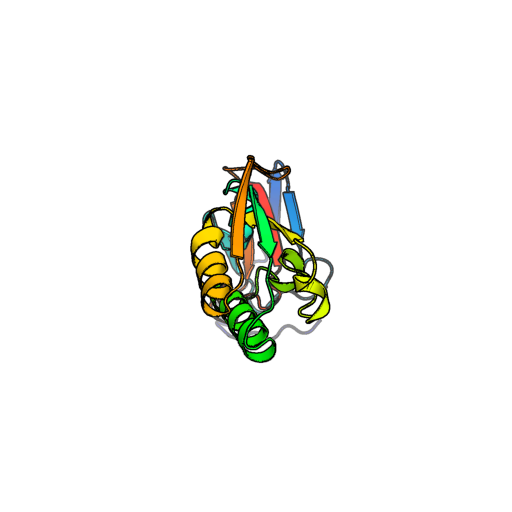A . GLY A 1 150 ? 13.059 -5.640 -7.992 1.00 92.50 150 GLY A CA 1
ATOM 1243 C C . GLY A 1 150 ? 13.658 -6.916 -8.562 1.00 92.50 150 GLY A C 1
ATOM 1244 O O . GLY A 1 150 ? 14.155 -6.951 -9.680 1.00 92.50 150 GLY A O 1
ATOM 1245 N N . ASN A 1 151 ? 13.615 -7.992 -7.789 1.00 92.19 151 ASN A N 1
ATOM 1246 C CA . ASN A 1 151 ? 13.931 -9.323 -8.287 1.00 92.19 151 ASN A CA 1
ATOM 1247 C C . ASN A 1 151 ? 13.158 -10.341 -7.448 1.00 92.19 151 ASN A C 1
ATOM 1249 O O . ASN A 1 151 ? 13.540 -10.599 -6.310 1.00 92.19 151 ASN A O 1
ATOM 1253 N N . GLU A 1 152 ? 12.092 -10.911 -8.012 1.00 92.25 152 GLU A N 1
ATOM 1254 C CA . GLU A 1 152 ? 11.213 -11.880 -7.334 1.00 92.25 152 GLU A CA 1
ATOM 1255 C C . GLU A 1 152 ? 11.958 -13.126 -6.826 1.00 92.25 152 GLU A C 1
ATOM 1257 O O . GLU A 1 152 ? 11.530 -13.726 -5.842 1.00 92.25 152 GLU A O 1
ATOM 1262 N N . ASP A 1 153 ? 13.095 -13.481 -7.439 1.00 90.94 153 ASP A N 1
ATOM 1263 C CA . ASP A 1 153 ? 13.928 -14.611 -7.008 1.00 90.94 153 ASP A CA 1
ATOM 1264 C C . ASP A 1 153 ? 14.698 -14.304 -5.706 1.00 90.94 153 ASP A C 1
ATOM 1266 O O . ASP A 1 153 ? 15.105 -15.215 -4.986 1.00 90.94 153 ASP A O 1
ATOM 1270 N N . VAL A 1 154 ? 14.909 -13.017 -5.400 1.00 88.69 154 VAL A N 1
ATOM 1271 C CA . VAL A 1 154 ? 15.642 -12.535 -4.215 1.00 88.69 154 VAL A CA 1
ATOM 1272 C C . VAL A 1 154 ? 14.678 -12.010 -3.153 1.00 88.69 154 VAL A C 1
ATOM 1274 O O . VAL A 1 154 ? 14.777 -12.369 -1.981 1.00 88.69 154 VAL A O 1
ATOM 1277 N N . CYS A 1 155 ? 13.748 -11.144 -3.551 1.00 90.19 155 CYS A N 1
ATOM 1278 C CA . CYS A 1 155 ? 12.728 -10.570 -2.691 1.00 90.19 155 CYS A CA 1
ATOM 1279 C C . CYS A 1 155 ? 11.436 -10.378 -3.500 1.00 90.19 155 CYS A C 1
ATOM 1281 O O . CYS A 1 155 ? 11.420 -9.547 -4.416 1.00 90.19 155 CYS A O 1
ATOM 1283 N N . PRO A 1 156 ? 10.355 -11.107 -3.168 1.00 93.25 156 PRO A N 1
ATOM 1284 C CA . PRO A 1 156 ? 9.075 -10.949 -3.843 1.00 93.25 156 PRO A CA 1
ATOM 1285 C C . PRO A 1 156 ? 8.601 -9.497 -3.808 1.00 93.25 156 PRO A C 1
ATOM 1287 O O . PRO A 1 156 ? 8.648 -8.880 -2.748 1.00 93.25 156 PRO A O 1
ATOM 1290 N N . ASN A 1 157 ? 8.068 -8.957 -4.904 1.00 92.69 157 ASN A N 1
ATOM 1291 C CA . ASN A 1 157 ? 7.611 -7.563 -4.972 1.00 92.69 157 ASN A CA 1
ATOM 1292 C C . ASN A 1 157 ? 6.465 -7.294 -3.993 1.00 92.69 157 ASN A C 1
ATOM 1294 O O . ASN A 1 157 ? 6.293 -6.176 -3.528 1.00 92.69 157 ASN A O 1
ATOM 1298 N N . ARG A 1 158 ? 5.716 -8.328 -3.590 1.00 91.94 158 ARG A N 1
ATOM 1299 C CA . ARG A 1 158 ? 4.715 -8.214 -2.517 1.00 91.94 158 ARG A CA 1
ATOM 1300 C C . ARG A 1 158 ? 5.313 -7.920 -1.134 1.00 91.94 158 ARG A C 1
ATOM 1302 O O . ARG A 1 158 ? 4.547 -7.645 -0.221 1.00 91.94 158 ARG A O 1
ATOM 1309 N N . LEU A 1 159 ? 6.631 -8.025 -0.958 1.00 91.94 159 LEU A N 1
ATOM 1310 C CA . LEU A 1 159 ? 7.353 -7.728 0.277 1.00 91.94 159 LEU A CA 1
ATOM 1311 C C . LEU A 1 159 ? 8.306 -6.553 0.053 1.00 91.94 159 LEU A C 1
ATOM 1313 O O . LEU A 1 159 ? 9.062 -6.527 -0.914 1.00 91.94 159 LEU A O 1
ATOM 1317 N N . ASN A 1 160 ? 8.316 -5.616 0.991 1.00 89.69 160 ASN A N 1
ATOM 1318 C CA . ASN A 1 160 ? 9.249 -4.506 1.006 1.00 89.69 160 ASN A CA 1
ATOM 1319 C C . ASN A 1 160 ? 10.609 -4.970 1.544 1.00 89.69 160 ASN A C 1
ATOM 1321 O O . ASN A 1 160 ? 10.820 -5.070 2.753 1.00 89.69 160 ASN A O 1
ATOM 1325 N N . GLY A 1 161 ? 11.528 -5.255 0.629 1.00 86.62 161 GLY A N 1
ATOM 1326 C CA . GLY A 1 161 ? 12.950 -5.482 0.883 1.00 86.62 161 GLY A CA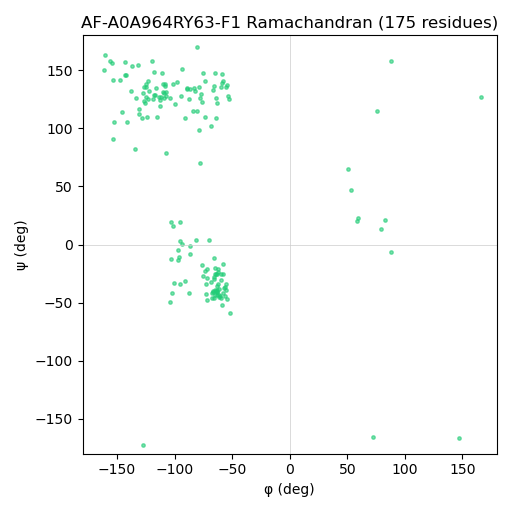 1
ATOM 1327 C C . GLY A 1 161 ? 13.818 -4.267 0.549 1.00 86.62 161 GLY A C 1
ATOM 1328 O O . GLY A 1 161 ? 15.026 -4.424 0.390 1.00 86.62 161 GLY A O 1
ATOM 1329 N N . GLY A 1 162 ? 13.220 -3.079 0.392 1.00 87.62 162 GLY A N 1
ATOM 1330 C CA . GLY A 1 162 ? 13.920 -1.871 -0.047 1.00 87.62 162 GLY A CA 1
ATOM 1331 C C . GLY A 1 162 ? 14.081 -1.756 -1.566 1.00 87.62 162 GLY A C 1
ATOM 1332 O O . GLY A 1 162 ? 14.962 -1.036 -2.031 1.00 87.62 162 GLY A O 1
ATOM 1333 N N . GLN A 1 163 ? 13.256 -2.456 -2.354 1.00 91.69 163 GLN A N 1
ATOM 1334 C CA . GLN A 1 163 ? 13.261 -2.336 -3.813 1.00 91.69 163 GLN A CA 1
ATOM 1335 C C . GLN A 1 163 ? 12.992 -0.888 -4.234 1.00 91.69 163 GLN A C 1
ATOM 1337 O O . GLN A 1 163 ? 12.134 -0.200 -3.671 1.00 91.69 163 GLN A O 1
ATOM 1342 N N . SER A 1 164 ? 13.704 -0.437 -5.265 1.00 94.00 164 SER A N 1
ATOM 1343 C CA . SER A 1 164 ? 13.453 0.875 -5.862 1.00 94.00 164 SER A CA 1
ATOM 1344 C C . SER A 1 164 ? 12.197 0.833 -6.721 1.00 94.00 164 SER A C 1
ATOM 1346 O O . SER A 1 164 ? 11.881 -0.191 -7.328 1.00 94.00 164 SER A O 1
ATOM 1348 N N . TYR A 1 165 ? 11.466 1.941 -6.783 1.00 95.44 165 TYR A N 1
ATOM 1349 C CA . TYR A 1 165 ? 10.242 2.017 -7.571 1.00 95.44 165 TYR A CA 1
ATOM 1350 C C . TYR A 1 165 ? 9.886 3.444 -7.975 1.00 95.44 165 TYR A C 1
ATOM 1352 O O . TYR A 1 165 ? 10.285 4.420 -7.334 1.00 95.44 165 TYR A O 1
ATOM 1360 N N . ILE A 1 166 ? 9.084 3.542 -9.030 1.00 96.81 166 ILE A N 1
ATOM 1361 C CA . ILE A 1 166 ? 8.470 4.777 -9.513 1.00 96.81 166 ILE A CA 1
ATOM 1362 C C . ILE A 1 166 ? 6.960 4.552 -9.587 1.00 96.81 166 ILE A C 1
ATOM 1364 O O . ILE A 1 166 ? 6.528 3.509 -10.069 1.00 96.81 166 ILE A O 1
ATOM 1368 N N . ILE A 1 167 ? 6.167 5.516 -9.124 1.00 97.62 167 ILE A N 1
ATOM 1369 C CA . ILE A 1 167 ? 4.710 5.553 -9.284 1.00 97.62 167 ILE A CA 1
ATOM 1370 C C . ILE A 1 167 ? 4.367 6.719 -10.206 1.00 97.62 167 ILE A C 1
ATOM 1372 O O . ILE A 1 167 ? 4.789 7.849 -9.947 1.00 97.62 167 ILE A O 1
ATOM 1376 N N . ALA A 1 168 ? 3.656 6.428 -11.291 1.00 97.38 168 ALA A N 1
ATOM 1377 C CA . ALA A 1 168 ? 3.269 7.389 -12.320 1.00 97.38 168 ALA A CA 1
ATOM 1378 C C . ALA A 1 168 ? 2.090 6.849 -13.148 1.00 97.38 168 ALA A C 1
ATOM 1380 O O . ALA A 1 168 ? 1.857 5.638 -13.162 1.00 97.38 168 ALA A O 1
ATOM 1381 N N . ASP A 1 169 ? 1.390 7.711 -13.881 1.00 96.12 169 ASP A N 1
ATOM 1382 C CA . ASP A 1 169 ? 0.249 7.305 -14.721 1.00 96.12 169 ASP A CA 1
ATOM 1383 C C . ASP A 1 169 ? 0.680 6.421 -15.898 1.00 96.12 169 ASP A C 1
ATOM 1385 O O . ASP A 1 169 ? 0.036 5.424 -16.253 1.00 96.12 169 ASP A O 1
ATOM 1389 N N . GLU A 1 170 ? 1.805 6.783 -16.515 1.00 96.25 170 GLU A N 1
ATOM 1390 C CA . GLU A 1 170 ? 2.296 6.156 -17.736 1.00 96.25 170 GLU A CA 1
ATOM 1391 C C . GLU A 1 170 ? 3.821 6.037 -17.744 1.00 96.25 170 GLU A C 1
ATOM 1393 O O . GLU A 1 170 ? 4.548 6.910 -17.263 1.00 96.25 170 GLU A O 1
ATOM 1398 N N . PHE A 1 171 ? 4.301 4.951 -18.353 1.00 96.94 171 PHE A N 1
ATOM 1399 C CA . PHE A 1 171 ? 5.714 4.682 -18.576 1.00 96.94 171 PHE A CA 1
ATOM 1400 C C . PHE A 1 171 ? 5.974 4.397 -20.053 1.00 96.94 171 PHE A C 1
ATOM 1402 O O . PHE A 1 171 ? 5.278 3.593 -20.671 1.00 96.94 171 PHE A O 1
ATOM 1409 N N . LYS A 1 172 ? 7.034 4.997 -20.596 1.00 96.56 172 LYS A N 1
ATOM 1410 C CA . LYS A 1 172 ? 7.549 4.712 -21.937 1.00 96.56 172 LYS A CA 1
ATOM 1411 C C . LYS A 1 172 ? 9.001 4.263 -21.855 1.00 96.56 172 LYS A C 1
ATOM 1413 O O . LYS A 1 172 ? 9.815 4.937 -21.226 1.00 96.56 172 LYS A O 1
ATOM 1418 N N . ALA A 1 173 ? 9.323 3.166 -22.534 1.00 94.69 173 ALA A N 1
ATOM 1419 C CA . ALA A 1 173 ? 10.688 2.682 -22.704 1.00 94.69 173 ALA A CA 1
ATOM 1420 C C . ALA A 1 173 ? 11.154 2.893 -24.150 1.00 94.69 173 ALA A C 1
ATOM 1422 O O . ALA A 1 173 ? 10.411 2.634 -25.097 1.00 94.69 173 ALA A O 1
ATOM 1423 N N . GLU A 1 174 ? 12.384 3.365 -24.313 1.00 95.12 174 GLU A N 1
ATOM 1424 C CA . GLU A 1 174 ? 13.036 3.568 -25.604 1.00 95.12 174 GLU A CA 1
ATOM 1425 C C . GLU A 1 174 ? 14.451 2.999 -25.543 1.00 95.12 174 GLU A C 1
ATOM 1427 O O . GLU A 1 174 ? 15.226 3.350 -24.651 1.00 95.12 174 GLU A O 1
ATOM 1432 N N . ARG A 1 175 ? 14.788 2.121 -26.491 1.00 91.81 175 ARG A N 1
ATOM 1433 C CA . ARG A 1 175 ? 16.153 1.625 -26.650 1.00 91.81 175 ARG A CA 1
ATOM 1434 C C . ARG A 1 175 ? 16.991 2.684 -27.357 1.00 91.81 175 ARG A C 1
ATOM 1436 O O . ARG A 1 175 ? 16.625 3.140 -28.437 1.00 91.81 175 ARG A O 1
ATOM 1443 N N . LEU A 1 176 ? 18.110 3.051 -26.748 1.00 89.69 176 LEU A N 1
ATOM 1444 C CA . LEU A 1 176 ? 19.080 4.006 -27.276 1.00 89.69 176 LEU A CA 1
ATOM 1445 C C . LEU A 1 176 ? 20.231 3.307 -28.012 1.00 89.69 176 LEU A C 1
ATOM 1447 O O . LEU A 1 176 ? 20.742 3.853 -28.991 1.00 89.69 176 LEU A O 1
ATOM 1451 N N . LYS A 1 177 ? 20.633 2.116 -27.548 1.00 81.88 177 LYS A N 1
ATOM 1452 C CA . LYS A 1 177 ? 21.737 1.317 -28.098 1.00 81.88 177 LYS A CA 1
ATOM 1453 C C . LYS A 1 177 ? 21.495 -0.173 -27.870 1.00 81.88 177 LYS A C 1
ATOM 1455 O O . LYS A 1 177 ? 20.921 -0.512 -26.816 1.00 81.88 177 LYS A O 1
#

Foldseek 3Di:
DDDDDDDDPPDDDDDWDKDKDFAAWPDWFLVVDPDAPPPWDKDKALDALVCLQAAFWKWWKKKADFFPDLVQLVVLQVVVCVVQQVPDRVCVQQPDSDRVSRHDIDIGIDGPVCCVSVCVSQVVRVMDMGTDDIGCDPNHHNQKMKIWGHDCVVPNSSHPPSTTIIIHNDMDMDIPD

Nearest PDB structures (foldseek):
  3znj-assembly3_9  TM=4.390E-01  e=1.869E+00  Rhodococcus opacus
  4fpi-assembly1_C  TM=3.295E-01  e=4.321E+00  Rhodococcus opacus
  6lpw-assembly1_B  TM=1.689E-01  e=1.305E+00  Arabidopsis thaliana
  6dd2-assembly2_B  TM=2.497E-01  e=3.204E+00  Selaginella moellendorffii

Mean predicted aligned error: 7.29 Å

Radius of gyration: 20.63 Å; Cα contacts (8 Å, |Δi|>4): 303; chains: 1; bounding box: 51×33×55 Å

Sequence (177 aa):
MIAINHNSYDEPVVDEEWKITAYNTEKINGFSDKILLPYTKLQLLEKHTLLHKYHDEELECEIQGIPNNLNQLTFDLIKLEQQLGNWISIKDMVGSYSPNMFKIPKRITIPNSFEEKLSDVFKTQELSFKIRNYNKGYEYTPDAKMLIFGNEDVCPNRLNGGQSYIIADEFKAERLK